Protein AF-A0A8J6H5N5-F1 (afdb_monomer)

Structure (mmCIF, N/CA/C/O backbone):
data_AF-A0A8J6H5N5-F1
#
_entry.id   AF-A0A8J6H5N5-F1
#
loop_
_atom_site.group_PDB
_atom_site.id
_atom_site.type_symbol
_atom_site.label_atom_id
_atom_site.label_alt_id
_atom_site.label_comp_id
_atom_site.label_asym_id
_atom_site.label_entity_id
_atom_site.label_seq_id
_atom_site.pdbx_PDB_ins_code
_atom_site.Cartn_x
_atom_site.Cartn_y
_atom_site.Cartn_z
_atom_site.occupancy
_atom_site.B_iso_or_equiv
_atom_site.auth_seq_id
_atom_site.auth_comp_id
_atom_site.auth_asym_id
_atom_site.auth_atom_id
_atom_site.pdbx_PDB_model_num
ATOM 1 N N . MET A 1 1 ? 81.639 -10.091 -6.343 1.00 41.12 1 MET A N 1
ATOM 2 C CA . MET A 1 1 ? 80.458 -9.855 -7.199 1.00 41.12 1 MET A CA 1
ATOM 3 C C . MET A 1 1 ? 79.488 -11.014 -7.011 1.00 41.12 1 MET A C 1
ATOM 5 O O . MET A 1 1 ? 79.701 -12.067 -7.592 1.00 41.12 1 MET A O 1
ATOM 9 N N . LYS A 1 2 ? 78.488 -10.875 -6.136 1.00 36.84 2 LYS A N 1
ATOM 10 C CA . LYS A 1 2 ? 77.356 -11.810 -6.056 1.00 36.84 2 LYS A CA 1
ATOM 11 C C . LYS A 1 2 ? 76.114 -10.991 -6.380 1.00 36.84 2 LYS A C 1
ATOM 13 O O . LYS A 1 2 ? 75.817 -10.036 -5.673 1.00 36.84 2 LYS A O 1
ATOM 18 N N . SER A 1 3 ? 75.530 -11.294 -7.534 1.00 38.19 3 SER A N 1
ATOM 19 C CA . SER A 1 3 ? 74.413 -10.575 -8.136 1.00 38.19 3 SER A CA 1
ATOM 20 C C . SER A 1 3 ? 73.117 -10.978 -7.437 1.00 38.19 3 SER A C 1
ATOM 22 O O . SER A 1 3 ? 72.815 -12.168 -7.356 1.00 38.19 3 SER A O 1
ATOM 24 N N . SER A 1 4 ? 72.384 -10.000 -6.912 1.00 38.66 4 SER A N 1
ATOM 25 C CA . SER A 1 4 ? 71.044 -10.190 -6.359 1.00 38.66 4 SER A CA 1
ATOM 26 C C . SER A 1 4 ? 70.054 -10.398 -7.504 1.00 38.66 4 SER A C 1
ATOM 28 O O . SER A 1 4 ? 69.876 -9.518 -8.344 1.00 38.66 4 SER A O 1
ATOM 30 N N . LEU A 1 5 ? 69.419 -11.567 -7.541 1.00 38.72 5 LEU A N 1
ATOM 31 C CA . LEU A 1 5 ? 68.352 -11.889 -8.481 1.00 38.72 5 LEU A CA 1
ATOM 32 C C . LEU A 1 5 ? 67.051 -11.246 -7.969 1.00 38.72 5 LEU A C 1
ATOM 34 O O . LEU A 1 5 ? 66.475 -11.704 -6.985 1.00 38.72 5 LEU A O 1
ATOM 38 N N . ILE A 1 6 ? 66.624 -10.149 -8.596 1.00 42.31 6 ILE A N 1
ATOM 39 C CA . ILE A 1 6 ? 65.331 -9.508 -8.329 1.00 42.31 6 ILE A CA 1
ATOM 40 C C . ILE A 1 6 ? 64.252 -10.334 -9.037 1.00 42.31 6 ILE A C 1
ATOM 42 O O . ILE A 1 6 ? 64.211 -10.393 -10.264 1.00 42.31 6 ILE A O 1
ATOM 46 N N . LEU A 1 7 ? 63.397 -10.991 -8.255 1.00 36.75 7 LEU A N 1
ATOM 47 C CA . LEU A 1 7 ? 62.214 -11.697 -8.737 1.00 36.75 7 LEU A CA 1
ATOM 48 C C . LEU A 1 7 ? 61.110 -10.659 -9.004 1.00 36.75 7 LEU A C 1
ATOM 50 O O . LEU A 1 7 ? 60.502 -10.139 -8.071 1.00 36.75 7 LEU A O 1
ATOM 54 N N . VAL A 1 8 ? 60.876 -10.317 -10.272 1.00 40.34 8 VAL A N 1
ATOM 55 C CA . VAL A 1 8 ? 59.750 -9.466 -10.685 1.00 40.34 8 VAL A CA 1
ATOM 56 C C . VAL A 1 8 ? 58.507 -10.347 -10.785 1.00 40.34 8 VAL A C 1
ATOM 58 O O . VAL A 1 8 ? 58.380 -11.151 -11.705 1.00 40.34 8 VAL A O 1
ATOM 61 N N . VAL A 1 9 ? 57.598 -10.216 -9.819 1.00 38.75 9 VAL A N 1
ATOM 62 C CA . VAL A 1 9 ? 56.266 -10.828 -9.870 1.00 38.75 9 VAL A CA 1
ATOM 63 C C . VAL A 1 9 ? 55.410 -9.997 -10.826 1.00 38.75 9 VAL A C 1
ATOM 65 O O . VAL A 1 9 ? 55.016 -8.879 -10.502 1.00 38.75 9 VAL A O 1
ATOM 68 N N . PHE A 1 10 ? 55.141 -10.527 -12.020 1.00 37.19 10 PHE A N 1
ATOM 69 C CA . PHE A 1 10 ? 54.096 -10.006 -12.899 1.00 37.19 10 PHE A CA 1
ATOM 70 C C . PHE A 1 10 ? 52.742 -10.340 -12.267 1.00 37.19 10 PHE A C 1
ATOM 72 O O . PHE A 1 10 ? 52.272 -11.473 -12.348 1.00 37.19 10 PHE A O 1
ATOM 79 N N . ALA A 1 11 ? 52.127 -9.361 -11.605 1.00 39.31 11 ALA A N 1
ATOM 80 C CA . ALA A 1 11 ? 50.720 -9.433 -11.250 1.00 39.31 11 ALA A CA 1
ATOM 81 C C . ALA A 1 11 ? 49.909 -9.356 -12.549 1.00 39.31 11 ALA A C 1
ATOM 83 O O . ALA A 1 11 ? 49.771 -8.291 -13.151 1.00 39.31 11 ALA A O 1
ATOM 84 N N . THR A 1 12 ? 49.403 -10.496 -13.014 1.00 39.78 12 THR A N 1
ATOM 85 C CA . THR A 1 12 ? 48.308 -10.527 -13.980 1.00 39.78 12 THR A CA 1
ATOM 86 C C . THR A 1 12 ? 47.109 -9.857 -13.322 1.00 39.78 12 THR A C 1
ATOM 88 O O . THR A 1 12 ? 46.460 -10.450 -12.460 1.00 39.78 12 THR A O 1
ATOM 91 N N . LEU A 1 13 ? 46.841 -8.607 -13.702 1.00 41.09 13 LEU A N 1
ATOM 92 C CA . LEU A 1 13 ? 45.535 -7.980 -13.538 1.00 41.09 13 LEU A CA 1
ATOM 93 C C . LEU A 1 13 ? 44.541 -8.841 -14.321 1.00 41.09 13 LEU A C 1
ATOM 95 O O . LEU A 1 13 ? 44.364 -8.670 -15.525 1.00 41.09 13 LEU A O 1
ATOM 99 N N . CYS A 1 14 ? 43.952 -9.823 -13.642 1.00 36.00 14 CYS A N 1
ATOM 100 C CA . CYS A 1 14 ? 42.724 -10.446 -14.092 1.00 36.00 14 CYS A CA 1
ATOM 101 C C . CYS A 1 14 ? 41.685 -9.325 -14.043 1.00 36.00 14 CYS A C 1
ATOM 103 O O . CYS A 1 14 ? 41.261 -8.919 -12.960 1.00 36.00 14 CYS A O 1
ATOM 105 N N . GLY A 1 15 ? 41.393 -8.722 -15.196 1.00 37.19 15 GLY A N 1
ATOM 106 C CA . GLY A 1 15 ? 40.270 -7.809 -15.314 1.00 37.19 15 GLY A CA 1
ATOM 107 C C . GLY A 1 15 ? 39.032 -8.593 -14.918 1.00 37.19 15 GLY A C 1
ATOM 108 O O . GLY A 1 15 ? 38.668 -9.542 -15.606 1.00 37.19 15 GLY A O 1
ATOM 109 N N . ILE A 1 16 ? 38.439 -8.241 -13.781 1.00 44.31 16 ILE A N 1
ATOM 110 C CA . ILE A 1 16 ? 37.107 -8.701 -13.415 1.00 44.31 16 ILE A CA 1
ATOM 111 C C . ILE A 1 16 ? 36.198 -8.066 -14.468 1.00 44.31 16 ILE A C 1
ATOM 113 O O . ILE A 1 16 ? 35.897 -6.875 -14.401 1.00 44.31 16 ILE A O 1
ATOM 117 N N . GLY A 1 17 ? 35.887 -8.814 -15.526 1.00 45.03 17 GLY A N 1
ATOM 118 C CA . GLY A 1 17 ? 34.806 -8.445 -16.422 1.00 45.03 17 GLY A CA 1
ATOM 119 C C . GLY A 1 17 ? 33.541 -8.502 -15.585 1.00 45.03 17 GLY A C 1
ATOM 120 O O . GLY A 1 17 ? 33.160 -9.581 -15.150 1.00 45.03 17 GLY A O 1
ATOM 121 N N . PHE A 1 18 ? 32.957 -7.346 -15.280 1.00 51.38 18 PHE A N 1
ATOM 122 C CA . PHE A 1 18 ? 31.612 -7.288 -14.727 1.00 51.38 18 PHE A CA 1
ATOM 123 C C . PHE A 1 18 ? 30.675 -7.723 -15.847 1.00 51.38 18 PHE A C 1
ATOM 125 O O . PHE A 1 18 ? 30.366 -6.930 -16.736 1.00 51.38 18 PHE A O 1
ATOM 132 N N . SER A 1 19 ? 30.325 -9.001 -15.869 1.00 65.00 19 SER A N 1
ATOM 133 C CA . SER A 1 19 ? 29.293 -9.511 -16.749 1.00 65.00 19 SER A CA 1
ATOM 134 C C . SER A 1 19 ? 27.947 -9.367 -16.032 1.00 65.00 19 SER A C 1
ATOM 136 O O . SER A 1 19 ? 27.828 -9.552 -14.819 1.00 65.00 19 SER A O 1
ATOM 138 N N . LEU A 1 20 ? 26.967 -8.858 -16.765 1.00 81.25 20 LEU A N 1
ATOM 139 C CA . LEU A 1 20 ? 25.641 -8.528 -16.274 1.00 81.25 20 LEU A CA 1
ATOM 140 C C . LEU A 1 20 ? 24.753 -9.758 -16.470 1.00 81.25 20 LEU A C 1
ATOM 142 O O . LEU A 1 20 ? 24.527 -10.159 -17.605 1.00 81.25 20 LEU A O 1
ATOM 146 N N . GLU A 1 21 ? 24.231 -10.368 -15.410 1.00 86.88 21 GLU A N 1
ATOM 147 C CA . GLU A 1 21 ? 23.256 -11.454 -15.578 1.00 86.88 21 GLU A CA 1
ATOM 148 C C . GLU A 1 21 ? 21.896 -10.875 -15.979 1.00 86.88 21 GLU A C 1
ATOM 150 O O . GLU A 1 21 ? 21.409 -9.959 -15.328 1.00 86.88 21 GLU A O 1
ATOM 155 N N . CYS A 1 22 ? 21.261 -11.392 -17.029 1.00 87.12 22 CYS A N 1
ATOM 156 C CA . CYS A 1 22 ? 19.937 -10.950 -17.477 1.00 87.12 22 CYS A CA 1
ATOM 157 C C . CYS A 1 22 ? 19.057 -12.158 -17.814 1.00 87.12 22 CYS A C 1
ATOM 159 O O . CYS A 1 22 ? 19.546 -13.165 -18.329 1.00 87.12 22 CYS A O 1
ATOM 161 N N . TYR A 1 23 ? 17.744 -12.050 -17.611 1.00 88.00 23 TYR A N 1
ATOM 162 C CA . TYR A 1 23 ? 16.802 -13.014 -18.183 1.00 88.00 23 TYR A CA 1
ATOM 163 C C . TYR A 1 23 ? 16.732 -12.813 -19.697 1.00 88.00 23 TYR A C 1
ATOM 165 O O . TYR A 1 23 ? 16.647 -11.677 -20.168 1.00 88.00 23 TYR A O 1
ATOM 173 N N . THR A 1 24 ? 16.776 -13.893 -20.474 1.00 87.56 24 THR A N 1
ATOM 174 C CA . THR A 1 24 ? 16.667 -13.811 -21.935 1.00 87.56 24 THR A CA 1
ATOM 175 C C . THR A 1 24 ? 15.539 -14.701 -22.429 1.00 87.56 24 THR A C 1
ATOM 177 O O . THR A 1 24 ? 15.475 -15.886 -22.112 1.00 87.56 24 THR A O 1
ATOM 180 N N . CYS A 1 25 ? 14.602 -14.114 -23.168 1.00 88.38 25 CYS A N 1
ATOM 181 C CA . CYS A 1 25 ? 13.488 -14.834 -23.771 1.00 88.38 25 CYS A CA 1
ATOM 182 C C . CYS A 1 25 ? 12.810 -13.983 -24.840 1.00 88.38 25 CYS A C 1
ATOM 184 O O . CYS A 1 25 ? 12.924 -12.760 -24.855 1.00 88.38 25 CYS A O 1
ATOM 186 N N . SER A 1 26 ? 12.097 -14.644 -25.741 1.00 88.38 26 SER A N 1
ATOM 187 C CA . SER A 1 26 ? 11.265 -13.999 -26.745 1.00 88.38 26 SER A CA 1
ATOM 188 C C . SER A 1 26 ? 10.003 -14.822 -26.895 1.00 88.38 26 SER A C 1
ATOM 190 O O 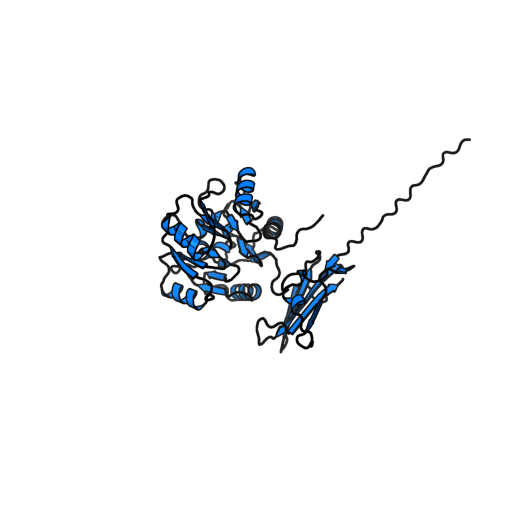. SER A 1 26 ? 10.092 -16.035 -27.058 1.00 88.38 26 SER A O 1
ATOM 192 N N . VAL A 1 27 ? 8.852 -14.166 -26.856 1.00 87.38 27 VAL A N 1
ATOM 193 C CA . VAL A 1 27 ? 7.555 -14.791 -27.099 1.00 87.38 27 VAL A CA 1
ATOM 194 C C . VAL A 1 27 ? 6.697 -13.853 -27.937 1.00 87.38 27 VAL A C 1
ATOM 196 O O . VAL A 1 27 ? 6.692 -12.639 -27.720 1.00 87.38 27 VAL A O 1
ATOM 199 N N . ALA A 1 28 ? 5.981 -14.412 -28.905 1.00 85.50 28 ALA A N 1
ATOM 200 C CA . ALA A 1 28 ? 4.978 -13.710 -29.693 1.00 85.50 28 ALA A CA 1
ATOM 201 C C . ALA A 1 28 ? 3.695 -14.542 -29.727 1.00 85.50 28 ALA A C 1
ATOM 203 O O . ALA A 1 28 ? 3.760 -15.761 -29.811 1.00 85.50 28 ALA A O 1
ATOM 204 N N . GLU A 1 29 ? 2.527 -13.902 -29.690 1.00 77.75 29 GLU A N 1
ATOM 205 C CA . GLU A 1 29 ? 1.220 -14.584 -29.728 1.00 77.75 29 GLU A CA 1
ATOM 206 C C . GLU A 1 29 ? 1.048 -15.493 -30.956 1.00 77.75 29 GLU A C 1
ATOM 208 O O . GLU A 1 29 ? 0.329 -16.489 -30.922 1.00 77.75 29 GLU A O 1
ATOM 213 N N . THR A 1 30 ? 1.744 -15.179 -32.047 1.00 72.06 30 THR A N 1
ATOM 214 C CA . THR A 1 30 ? 1.738 -15.975 -33.274 1.00 72.06 30 THR A CA 1
ATOM 215 C C . THR A 1 30 ? 2.549 -17.271 -33.180 1.00 72.06 30 THR A C 1
ATOM 217 O O . THR A 1 30 ? 2.486 -18.069 -34.121 1.00 72.06 30 THR A O 1
ATOM 220 N N . ASP A 1 31 ? 3.296 -17.502 -32.092 1.00 71.19 31 ASP A N 1
ATOM 221 C CA . ASP A 1 31 ? 4.059 -18.734 -31.907 1.00 71.19 31 ASP A CA 1
ATOM 222 C C . ASP A 1 31 ? 3.150 -19.921 -31.536 1.00 71.19 31 ASP A C 1
ATOM 224 O O . ASP A 1 31 ? 2.313 -19.825 -30.637 1.00 71.19 31 ASP A O 1
ATOM 228 N N . PRO A 1 32 ? 3.327 -21.083 -32.192 1.00 57.66 32 PRO A N 1
ATOM 229 C CA . PRO A 1 32 ? 2.520 -22.278 -31.943 1.00 57.66 32 PRO A CA 1
ATOM 230 C C . PRO A 1 32 ? 2.751 -22.895 -30.551 1.00 57.66 32 PRO A C 1
ATOM 232 O O . PRO A 1 32 ? 1.877 -23.604 -30.058 1.00 57.66 32 PRO A O 1
ATOM 235 N N . ASP A 1 33 ? 3.891 -22.593 -29.921 1.00 61.16 33 ASP A N 1
ATOM 236 C CA . ASP A 1 33 ? 4.272 -22.986 -28.561 1.00 61.16 33 ASP A CA 1
ATOM 237 C C . ASP A 1 33 ? 4.269 -21.746 -27.646 1.00 61.16 33 ASP A C 1
ATOM 239 O O . ASP A 1 33 ? 5.302 -21.348 -27.108 1.00 61.16 33 ASP A O 1
ATOM 243 N N . PHE A 1 34 ? 3.117 -21.077 -27.531 1.00 65.44 34 PHE A N 1
ATOM 244 C CA . PHE A 1 34 ? 2.965 -19.846 -26.748 1.00 65.44 34 PHE A CA 1
ATOM 245 C C . PHE A 1 34 ? 3.166 -20.097 -25.244 1.00 65.44 34 PHE A C 1
ATOM 247 O O . PHE A 1 34 ? 2.219 -20.345 -24.493 1.00 65.44 34 PHE A O 1
ATOM 254 N N . ASP A 1 35 ? 4.421 -20.044 -24.805 1.00 70.06 35 ASP A N 1
ATOM 255 C CA . ASP A 1 35 ? 4.805 -20.174 -23.408 1.00 70.06 35 ASP A CA 1
ATOM 256 C C . ASP A 1 35 ? 4.830 -18.797 -22.727 1.00 70.06 35 ASP A C 1
ATOM 258 O O . ASP A 1 35 ? 5.705 -17.958 -22.964 1.00 70.06 35 ASP A O 1
ATOM 262 N N . LYS A 1 36 ? 3.853 -18.570 -21.844 1.00 74.62 36 LYS A N 1
ATOM 263 C CA . LYS A 1 36 ? 3.730 -17.329 -21.071 1.00 74.62 36 LYS A CA 1
ATOM 264 C C . LYS A 1 36 ? 4.790 -17.173 -19.984 1.00 74.62 36 LYS A C 1
ATOM 266 O O . LYS A 1 36 ? 4.855 -16.102 -19.391 1.00 74.62 36 LYS A O 1
ATOM 271 N N . THR A 1 37 ? 5.651 -18.161 -19.744 1.00 79.69 37 THR A N 1
ATOM 272 C CA . THR A 1 37 ? 6.704 -18.087 -18.716 1.00 79.69 37 THR A CA 1
ATOM 273 C C . THR A 1 37 ? 7.583 -16.839 -18.874 1.00 79.69 37 THR A C 1
ATOM 275 O O . THR A 1 37 ? 7.893 -16.171 -17.894 1.00 79.69 37 THR A O 1
ATOM 278 N N . CYS A 1 38 ? 7.900 -16.426 -20.109 1.00 81.25 38 CYS A N 1
ATOM 279 C CA . CYS A 1 38 ? 8.653 -15.190 -20.382 1.00 81.25 38 CYS A CA 1
ATOM 280 C C . CYS A 1 38 ? 7.945 -13.904 -19.905 1.00 81.25 38 CYS A C 1
ATOM 282 O O . CYS A 1 38 ? 8.599 -12.896 -19.607 1.00 81.25 38 CYS A O 1
ATOM 284 N N . ILE A 1 39 ? 6.615 -13.935 -19.836 1.00 78.00 39 ILE A N 1
ATOM 285 C CA . ILE A 1 39 ? 5.765 -12.825 -19.409 1.00 78.00 39 ILE A CA 1
ATOM 286 C C . ILE A 1 39 ? 5.526 -12.922 -17.904 1.00 78.00 39 ILE A C 1
ATOM 288 O O . ILE A 1 39 ? 5.894 -12.001 -17.183 1.00 78.00 39 ILE A O 1
ATOM 292 N N . ASP A 1 40 ? 4.958 -14.034 -17.439 1.00 73.88 40 ASP A N 1
ATOM 293 C CA . ASP A 1 40 ? 4.384 -14.149 -16.096 1.00 73.88 40 ASP A CA 1
ATOM 294 C C . ASP A 1 40 ? 5.420 -14.554 -15.031 1.00 73.88 40 ASP A C 1
ATOM 296 O O . ASP A 1 40 ? 5.337 -14.093 -13.892 1.00 73.88 40 ASP A O 1
ATOM 300 N N . HIS A 1 41 ? 6.418 -15.370 -15.397 1.00 73.50 41 HIS A N 1
ATOM 301 C CA . HIS A 1 41 ? 7.391 -15.964 -14.468 1.00 73.50 41 HIS A CA 1
ATOM 302 C C . HIS A 1 41 ? 8.816 -16.013 -15.051 1.00 73.50 41 HIS A C 1
ATOM 304 O O . HIS A 1 41 ? 9.416 -17.089 -15.148 1.00 73.50 41 HIS A O 1
ATOM 310 N N . PRO A 1 42 ? 9.408 -14.874 -15.462 1.00 74.19 42 PRO A N 1
ATOM 311 C CA . PRO A 1 42 ? 10.749 -14.878 -16.042 1.00 74.19 42 PRO A CA 1
ATOM 312 C C . PRO A 1 42 ? 11.823 -15.376 -15.065 1.00 74.19 42 PRO A C 1
ATOM 314 O O . PRO A 1 42 ? 12.890 -15.778 -15.512 1.00 74.19 42 PRO A O 1
ATOM 317 N N . GLU A 1 43 ? 11.555 -15.386 -13.756 1.00 75.38 43 GLU A N 1
ATOM 318 C CA . GLU A 1 43 ? 12.456 -15.921 -12.732 1.00 75.38 43 GLU A CA 1
ATOM 319 C C . GLU A 1 43 ? 12.629 -17.447 -12.811 1.00 75.38 43 GLU A C 1
ATOM 321 O O . GLU A 1 43 ? 13.610 -17.981 -12.294 1.00 75.38 43 GLU A O 1
ATOM 326 N N . GLU A 1 44 ? 11.706 -18.155 -13.467 1.00 78.44 44 GLU A N 1
ATOM 327 C CA . GLU A 1 44 ? 11.838 -19.590 -13.747 1.00 78.44 44 GLU A CA 1
ATOM 328 C C . GLU A 1 44 ? 12.755 -19.866 -14.952 1.00 78.44 44 GLU A C 1
ATOM 330 O O . GLU A 1 44 ? 13.175 -21.005 -15.176 1.00 78.44 44 GLU A O 1
ATOM 335 N N . LEU A 1 45 ? 13.103 -18.829 -15.724 1.00 76.94 45 LEU A N 1
ATOM 336 C CA . LEU A 1 45 ? 14.011 -18.934 -16.859 1.00 76.94 45 LEU A CA 1
ATOM 337 C C . LEU A 1 45 ? 15.473 -18.895 -16.410 1.00 76.94 45 LEU A C 1
ATOM 339 O O . LEU A 1 45 ? 15.853 -18.254 -15.431 1.00 76.94 45 LEU A O 1
ATOM 343 N N . LEU A 1 46 ? 16.333 -19.548 -17.191 1.00 75.69 46 LEU A N 1
ATOM 344 C CA . LEU A 1 46 ? 17.772 -19.506 -16.960 1.00 75.69 46 LEU A CA 1
ATOM 345 C C . LEU A 1 46 ? 18.316 -18.096 -17.226 1.00 75.69 46 LEU A C 1
ATOM 347 O O . LEU A 1 46 ? 18.308 -17.608 -18.360 1.00 75.69 46 LEU A O 1
ATOM 351 N N . ALA A 1 47 ? 18.841 -17.470 -16.175 1.00 81.25 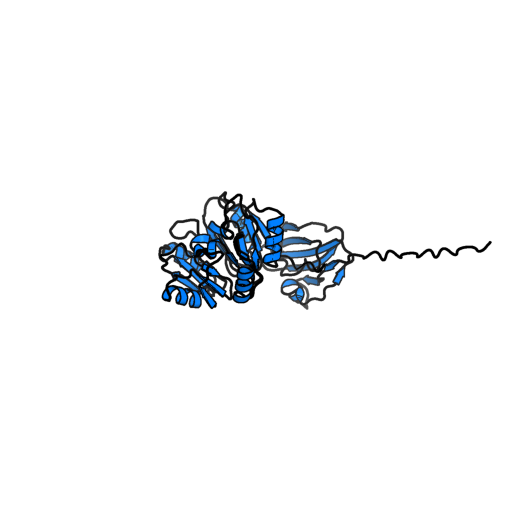47 ALA A N 1
ATOM 352 C CA . ALA A 1 47 ? 19.631 -16.255 -16.285 1.00 81.25 47 ALA A CA 1
ATOM 353 C C . ALA A 1 47 ? 20.838 -16.484 -17.204 1.00 81.25 47 ALA A C 1
ATOM 355 O O . ALA A 1 47 ? 21.547 -17.487 -17.105 1.00 81.25 47 ALA A O 1
ATOM 356 N N . THR A 1 48 ? 21.055 -15.550 -18.125 1.00 84.56 48 THR A N 1
ATOM 357 C CA . THR A 1 48 ? 22.169 -15.583 -19.069 1.00 84.56 48 THR A CA 1
ATOM 358 C C . THR A 1 48 ? 23.214 -14.568 -18.653 1.00 84.56 48 THR A C 1
ATOM 360 O O . THR A 1 48 ? 22.895 -13.410 -18.387 1.00 84.56 48 THR A O 1
ATOM 363 N N . ASP A 1 49 ? 24.469 -14.999 -18.650 1.00 85.12 49 ASP A N 1
ATOM 364 C CA . ASP A 1 49 ? 25.598 -14.122 -18.400 1.00 85.12 49 ASP A CA 1
ATOM 365 C C . ASP A 1 49 ? 25.864 -13.225 -19.625 1.00 85.12 49 ASP A C 1
ATOM 367 O O . ASP A 1 49 ? 26.353 -13.681 -20.665 1.00 85.12 49 ASP A O 1
ATOM 371 N N . CYS A 1 50 ? 25.475 -11.952 -19.541 1.00 80.81 50 CYS A N 1
ATOM 372 C CA . CYS A 1 50 ? 25.592 -10.992 -20.629 1.00 80.81 50 CYS A CA 1
ATOM 373 C C . CYS A 1 50 ? 26.824 -10.096 -20.471 1.00 80.81 50 CYS A C 1
ATOM 375 O O . CYS A 1 50 ? 26.951 -9.308 -19.541 1.00 80.81 50 CYS A O 1
ATOM 377 N N . ASN A 1 51 ? 27.685 -10.073 -21.489 1.00 85.06 51 ASN A N 1
ATOM 378 C CA . ASN A 1 51 ? 28.791 -9.108 -21.599 1.00 85.06 51 ASN A CA 1
ATOM 379 C C . ASN A 1 51 ? 28.323 -7.711 -22.067 1.00 85.06 51 ASN A C 1
ATOM 381 O O . ASN A 1 51 ? 28.990 -7.083 -22.891 1.00 85.06 51 ASN A O 1
ATOM 385 N N . LYS A 1 52 ? 27.142 -7.262 -21.630 1.00 87.44 52 LYS A N 1
ATOM 386 C CA . LYS A 1 52 ? 26.465 -6.041 -22.095 1.00 87.44 52 LYS A CA 1
ATOM 387 C C . LYS A 1 52 ? 26.159 -5.106 -20.931 1.00 87.44 52 LYS A C 1
ATOM 389 O O . LYS A 1 52 ? 26.033 -5.551 -19.797 1.00 87.44 52 LYS A O 1
ATOM 394 N N . ASN A 1 53 ? 26.019 -3.813 -21.221 1.00 83.62 53 ASN A N 1
ATOM 395 C CA . ASN A 1 53 ? 25.829 -2.789 -20.184 1.00 83.62 53 ASN A CA 1
ATOM 396 C C . ASN A 1 53 ? 24.391 -2.656 -19.657 1.00 83.62 53 ASN A C 1
ATOM 398 O O . ASN A 1 53 ? 24.202 -2.019 -18.620 1.00 83.62 53 ASN A O 1
ATOM 402 N N . TYR A 1 54 ? 23.390 -3.179 -20.370 1.00 83.81 54 TYR A N 1
ATOM 403 C CA . TYR A 1 54 ? 21.980 -3.082 -19.992 1.00 83.81 54 TYR A CA 1
ATOM 404 C C . TYR A 1 54 ? 21.273 -4.425 -20.159 1.00 83.81 54 TYR A C 1
ATOM 406 O O . TYR A 1 54 ? 21.443 -5.070 -21.191 1.00 83.81 54 TYR A O 1
ATOM 414 N N . CYS A 1 55 ? 20.414 -4.794 -19.211 1.00 87.31 55 CYS A N 1
ATOM 415 C CA . CYS A 1 55 ? 19.320 -5.724 -19.463 1.00 87.31 55 CYS A CA 1
ATOM 416 C C . CYS A 1 55 ? 18.140 -4.944 -20.052 1.00 87.31 55 CYS A C 1
ATOM 418 O O . CYS A 1 55 ? 17.868 -3.810 -19.643 1.00 87.31 55 CYS A O 1
ATOM 420 N N . THR A 1 56 ? 17.435 -5.538 -21.008 1.00 88.00 56 THR A N 1
ATOM 421 C CA . THR A 1 56 ? 16.347 -4.892 -21.744 1.00 88.00 56 THR A CA 1
ATOM 422 C C . THR A 1 56 ? 15.061 -5.705 -21.671 1.00 88.00 56 THR A C 1
ATOM 424 O O . THR A 1 56 ? 15.087 -6.936 -21.592 1.00 88.00 56 THR A O 1
ATOM 427 N N . ILE A 1 57 ? 13.935 -4.992 -21.693 1.00 87.81 57 ILE A N 1
ATOM 428 C CA . ILE A 1 57 ? 12.603 -5.539 -21.947 1.00 87.81 57 ILE A CA 1
ATOM 429 C C . ILE A 1 57 ? 11.979 -4.712 -23.067 1.00 87.81 57 ILE A C 1
ATOM 431 O O . ILE A 1 57 ? 11.960 -3.482 -22.999 1.00 87.81 57 ILE A O 1
ATOM 435 N N . ILE A 1 58 ? 11.448 -5.389 -24.076 1.00 88.69 58 ILE A N 1
ATOM 436 C CA . ILE A 1 58 ? 10.595 -4.801 -25.101 1.00 88.69 58 ILE A CA 1
ATOM 437 C C . ILE A 1 58 ? 9.268 -5.543 -25.029 1.00 88.69 58 ILE A C 1
ATOM 439 O O . ILE A 1 58 ? 9.209 -6.737 -25.306 1.00 88.69 58 ILE A O 1
ATOM 443 N N . ARG A 1 59 ? 8.214 -4.846 -24.618 1.00 87.19 59 ARG A N 1
ATOM 444 C CA . ARG A 1 59 ? 6.857 -5.394 -24.530 1.00 87.19 59 ARG A CA 1
ATOM 445 C C . ARG A 1 59 ? 5.965 -4.673 -25.526 1.00 87.19 59 ARG A C 1
ATOM 447 O O . ARG A 1 59 ? 5.986 -3.447 -25.595 1.00 87.19 59 ARG A O 1
ATOM 454 N N . GLN A 1 60 ? 5.181 -5.433 -26.271 1.00 88.38 60 GLN A N 1
ATOM 455 C CA . GLN A 1 60 ? 4.204 -4.936 -27.227 1.00 88.38 60 GLN A CA 1
ATOM 456 C C . GLN A 1 60 ? 2.815 -5.401 -26.802 1.00 88.38 60 GLN A C 1
ATOM 458 O O . GLN A 1 60 ? 2.596 -6.594 -26.605 1.00 88.38 60 GLN A O 1
ATOM 463 N N . GLU A 1 61 ? 1.879 -4.468 -26.687 1.00 85.88 61 GLU A N 1
ATOM 464 C CA . GLU A 1 61 ? 0.490 -4.729 -26.299 1.00 85.88 61 GLU A CA 1
ATOM 465 C C . GLU A 1 61 ? -0.470 -4.205 -27.361 1.00 85.88 61 GLU A C 1
ATOM 467 O O . GLU A 1 61 ? -0.154 -3.223 -28.040 1.00 85.88 61 GLU A O 1
ATOM 472 N N . TYR A 1 62 ? -1.631 -4.843 -27.513 1.00 80.38 62 TYR A N 1
ATOM 473 C CA . TYR A 1 62 ? -2.688 -4.311 -28.372 1.00 80.38 62 TYR A CA 1
ATOM 474 C C . TYR A 1 62 ? -3.279 -3.047 -27.757 1.00 80.38 62 TYR A C 1
ATOM 476 O O . TYR A 1 62 ? -3.507 -2.955 -26.554 1.00 80.38 62 TYR A O 1
ATOM 484 N N . LYS A 1 63 ? -3.528 -2.048 -28.599 1.00 75.81 63 LYS A N 1
ATOM 485 C CA . LYS A 1 63 ? -4.064 -0.762 -28.150 1.00 75.81 63 LYS A CA 1
ATOM 486 C C . LYS A 1 63 ? -5.542 -0.837 -27.763 1.00 75.81 63 LYS A C 1
ATOM 488 O O . LYS A 1 63 ? -5.948 -0.157 -26.826 1.00 75.81 63 LYS A O 1
ATOM 493 N N . ASP A 1 64 ? -6.312 -1.645 -28.489 1.00 72.31 64 ASP A N 1
ATOM 494 C CA . ASP A 1 64 ? -7.763 -1.780 -28.309 1.00 72.31 64 ASP A CA 1
ATOM 495 C C . ASP A 1 64 ? -8.140 -2.812 -27.230 1.00 72.31 64 ASP A C 1
ATOM 497 O O . ASP A 1 64 ? -9.264 -2.800 -26.729 1.00 72.31 64 ASP A O 1
ATOM 501 N N . GLU A 1 65 ? -7.200 -3.680 -26.845 1.00 65.56 65 GLU A N 1
ATOM 502 C CA . GLU A 1 65 ? -7.384 -4.714 -25.825 1.00 65.56 65 GLU A CA 1
ATOM 503 C C . GLU A 1 65 ? -6.343 -4.522 -24.716 1.00 65.56 65 GLU A C 1
ATOM 505 O O . GLU A 1 65 ? -5.217 -5.022 -24.785 1.00 65.56 65 GLU A O 1
ATOM 510 N N . GLU A 1 66 ? -6.715 -3.748 -23.692 1.00 54.41 66 GLU A N 1
ATOM 511 C CA . GLU A 1 66 ? -5.831 -3.458 -22.561 1.00 54.41 66 GLU A CA 1
ATOM 512 C C . GLU A 1 66 ? -5.339 -4.752 -21.890 1.00 54.41 66 GLU A C 1
ATOM 514 O O . GLU A 1 66 ? -6.096 -5.700 -21.679 1.00 54.41 66 GLU A O 1
ATOM 519 N N . ASN A 1 67 ? -4.050 -4.772 -21.533 1.00 54.38 67 ASN A N 1
ATOM 520 C CA . ASN A 1 67 ? -3.351 -5.869 -20.855 1.00 54.38 67 ASN A CA 1
ATOM 521 C C . ASN A 1 67 ? -3.110 -7.153 -21.676 1.00 54.38 67 ASN A C 1
ATOM 523 O O . ASN A 1 67 ? -2.558 -8.117 -21.123 1.00 54.38 67 ASN A O 1
ATOM 527 N N . ILE A 1 68 ? -3.433 -7.171 -22.977 1.00 72.38 68 ILE A N 1
ATOM 528 C CA . ILE A 1 68 ? -3.077 -8.277 -23.877 1.00 72.38 68 ILE A CA 1
ATOM 529 C C . ILE A 1 68 ? -1.717 -8.012 -24.529 1.00 72.38 68 ILE A C 1
ATOM 531 O O . ILE A 1 68 ? -1.548 -7.123 -25.366 1.00 72.38 68 ILE A O 1
ATOM 535 N N . VAL A 1 69 ? -0.730 -8.817 -24.127 1.00 77.06 69 VAL A N 1
ATOM 536 C CA . VAL A 1 69 ? 0.646 -8.767 -24.635 1.00 77.06 69 VAL A CA 1
ATOM 537 C C . VAL A 1 69 ? 0.725 -9.536 -25.953 1.00 77.06 69 VAL A C 1
ATOM 539 O O . VAL A 1 69 ? 0.624 -10.760 -25.964 1.00 77.06 69 VAL A O 1
ATOM 542 N N . ALA A 1 70 ? 0.940 -8.813 -27.051 1.00 85.25 70 ALA A N 1
ATOM 543 C CA . ALA A 1 70 ? 1.132 -9.376 -28.385 1.00 85.25 70 ALA A CA 1
ATOM 544 C C . ALA A 1 70 ? 2.525 -10.006 -28.538 1.00 85.25 70 ALA A C 1
ATOM 546 O O . ALA A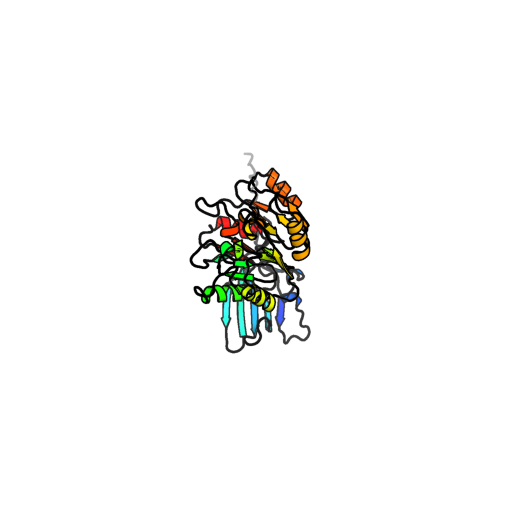 1 70 ? 2.689 -11.055 -29.162 1.00 85.25 70 ALA A O 1
ATOM 547 N N . SER A 1 71 ? 3.548 -9.363 -27.968 1.00 88.19 71 SER A N 1
ATOM 548 C CA . SER A 1 71 ? 4.903 -9.911 -27.923 1.00 88.19 71 SER A CA 1
ATOM 549 C C . SER A 1 71 ? 5.701 -9.376 -26.738 1.00 88.19 71 SER A C 1
ATOM 551 O O . SER A 1 71 ? 5.470 -8.267 -26.246 1.00 88.19 71 SER A O 1
ATOM 553 N N . MET A 1 72 ? 6.656 -10.174 -26.270 1.00 88.06 72 MET A N 1
ATOM 554 C CA . MET A 1 72 ? 7.601 -9.777 -25.239 1.00 88.06 72 MET A CA 1
ATOM 555 C C . MET A 1 72 ? 8.992 -10.309 -25.551 1.00 88.06 72 MET A C 1
ATOM 557 O O . MET A 1 72 ? 9.173 -11.484 -25.860 1.00 88.06 72 MET A O 1
ATOM 561 N N . TYR A 1 73 ? 9.981 -9.432 -25.433 1.00 89.81 73 TYR A N 1
ATOM 562 C CA . TYR A 1 73 ? 11.389 -9.739 -25.608 1.00 89.81 73 TYR A C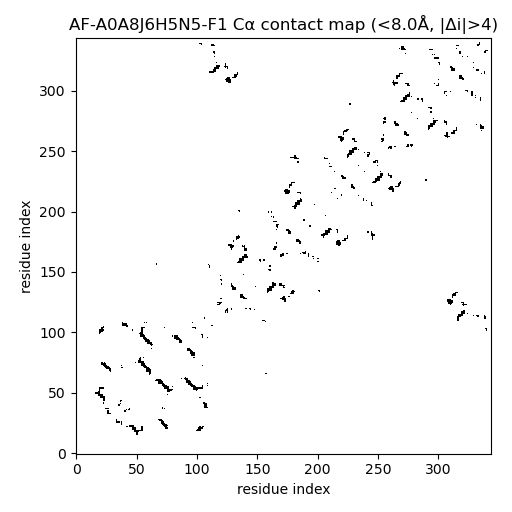A 1
ATOM 563 C C . TYR A 1 73 ? 12.171 -9.274 -24.383 1.00 89.81 73 TYR A C 1
ATOM 565 O O . TYR A 1 73 ? 12.063 -8.119 -23.970 1.00 89.81 73 TYR A O 1
ATOM 573 N N . ARG A 1 74 ? 12.985 -10.165 -23.822 1.00 89.44 74 ARG A N 1
ATOM 574 C CA . ARG A 1 74 ? 13.959 -9.873 -22.771 1.00 89.44 74 ARG A CA 1
ATOM 575 C C . ARG A 1 74 ? 15.345 -10.199 -23.285 1.00 89.44 74 ARG A C 1
ATOM 577 O O . ARG A 1 74 ? 15.578 -11.282 -23.821 1.00 89.44 74 ARG A O 1
ATOM 584 N N . GLY A 1 75 ? 16.268 -9.269 -23.106 1.00 89.88 75 GLY A N 1
ATOM 585 C CA . GLY A 1 75 ? 17.621 -9.419 -23.611 1.00 89.88 75 GLY A CA 1
ATOM 586 C C . GLY A 1 75 ? 18.614 -8.546 -22.872 1.00 89.88 75 GLY A C 1
ATOM 587 O O . GLY A 1 75 ? 18.374 -8.095 -21.751 1.00 89.88 75 GLY A O 1
ATOM 588 N N . CYS A 1 76 ? 19.748 -8.316 -23.522 1.00 91.06 76 CYS A N 1
ATOM 589 C CA . CYS A 1 76 ? 20.797 -7.455 -23.015 1.00 91.06 76 CYS A CA 1
ATOM 590 C C . CYS A 1 76 ? 21.502 -6.719 -24.161 1.00 91.06 76 CYS A C 1
ATOM 592 O O . CYS A 1 76 ? 21.803 -7.299 -25.206 1.00 91.06 76 CYS A O 1
ATOM 594 N N . GLU A 1 77 ? 21.752 -5.423 -23.984 1.00 89.12 77 GLU A N 1
ATOM 595 C CA . GLU A 1 77 ? 22.247 -4.518 -25.025 1.00 89.12 77 GLU A CA 1
ATOM 596 C C . GLU A 1 77 ? 23.285 -3.538 -24.461 1.00 89.12 77 GLU A C 1
ATOM 598 O O . GLU A 1 77 ? 23.250 -3.173 -23.290 1.00 89.12 77 GLU A O 1
ATOM 603 N N . ASP A 1 78 ? 24.240 -3.098 -25.287 1.00 85.75 78 ASP A N 1
ATOM 604 C CA . ASP A 1 78 ? 25.217 -2.072 -24.875 1.00 85.75 78 ASP A CA 1
ATOM 605 C C . ASP A 1 78 ? 24.641 -0.657 -24.963 1.00 85.75 78 ASP A C 1
ATOM 607 O O . ASP A 1 78 ? 24.992 0.213 -24.167 1.00 85.75 78 ASP A O 1
ATOM 611 N N . TYR A 1 79 ? 23.773 -0.441 -25.954 1.00 84.56 79 TYR A N 1
ATOM 612 C CA . TYR A 1 79 ? 23.198 0.849 -26.312 1.00 84.56 79 TYR A CA 1
ATOM 613 C C . TYR A 1 79 ? 21.735 0.639 -26.722 1.00 84.56 79 TYR A C 1
ATOM 615 O O . TYR A 1 79 ? 21.454 0.562 -27.921 1.00 84.56 79 TYR A O 1
ATOM 623 N N . PRO A 1 80 ? 20.813 0.498 -25.753 1.00 83.62 80 PRO A N 1
ATOM 624 C CA . PRO A 1 80 ? 19.402 0.326 -26.061 1.00 83.62 80 PRO A CA 1
ATOM 625 C C . PRO A 1 80 ? 18.881 1.484 -26.909 1.00 83.62 80 PRO A C 1
ATOM 627 O O . PRO A 1 80 ? 19.179 2.652 -26.644 1.00 83.62 80 PRO A O 1
ATOM 630 N N . MET A 1 81 ? 18.094 1.154 -27.938 1.00 76.19 81 MET A N 1
ATOM 631 C CA . MET A 1 81 ? 17.541 2.142 -28.875 1.00 76.19 81 MET A CA 1
ATOM 632 C C . MET A 1 81 ? 16.714 3.212 -28.145 1.00 76.19 81 MET A C 1
ATOM 634 O O . MET A 1 81 ? 16.768 4.395 -28.491 1.00 76.19 81 MET A O 1
ATOM 638 N N . TYR A 1 82 ? 15.989 2.797 -27.102 1.00 74.56 82 TYR A N 1
ATOM 639 C CA . TYR A 1 82 ? 15.201 3.656 -26.230 1.00 74.56 82 TYR A CA 1
ATOM 640 C C . TYR A 1 82 ? 15.349 3.206 -24.774 1.00 74.56 82 TYR A C 1
ATOM 642 O O . TYR A 1 82 ? 15.285 2.016 -24.487 1.00 74.56 82 TYR A O 1
ATOM 650 N N . ILE A 1 83 ? 15.517 4.161 -23.856 1.00 71.06 83 ILE A N 1
ATOM 651 C CA . ILE A 1 83 ? 15.639 3.902 -22.414 1.00 71.06 83 ILE A CA 1
ATOM 652 C C . ILE A 1 83 ? 14.343 4.335 -21.734 1.00 71.06 83 ILE A C 1
ATOM 654 O O . ILE A 1 83 ? 14.039 5.528 -21.739 1.00 71.06 83 ILE A O 1
ATOM 658 N N . ASN A 1 84 ? 13.621 3.381 -21.140 1.00 68.19 84 ASN A N 1
ATOM 659 C CA . ASN A 1 84 ? 12.419 3.606 -20.325 1.00 68.19 84 ASN A CA 1
ATOM 660 C C . ASN A 1 84 ? 11.394 4.511 -21.029 1.00 68.19 84 ASN A C 1
ATOM 662 O O . ASN A 1 84 ? 11.008 5.562 -20.517 1.00 68.19 84 ASN A O 1
ATOM 666 N N . LYS A 1 85 ? 11.005 4.123 -22.250 1.00 68.38 85 LYS A N 1
ATOM 667 C CA . LYS A 1 85 ? 10.070 4.871 -23.099 1.00 68.38 85 LYS A CA 1
ATOM 668 C C . LYS A 1 85 ? 8.904 4.015 -23.554 1.00 68.38 85 LYS A C 1
ATOM 670 O O . LYS A 1 85 ? 9.072 2.838 -23.859 1.00 68.38 85 LYS A O 1
ATOM 675 N N . THR A 1 86 ? 7.768 4.678 -23.721 1.00 74.06 86 THR A N 1
ATOM 676 C CA . THR A 1 86 ? 6.569 4.104 -24.324 1.00 74.06 86 THR A CA 1
ATOM 677 C C . THR A 1 86 ? 6.288 4.788 -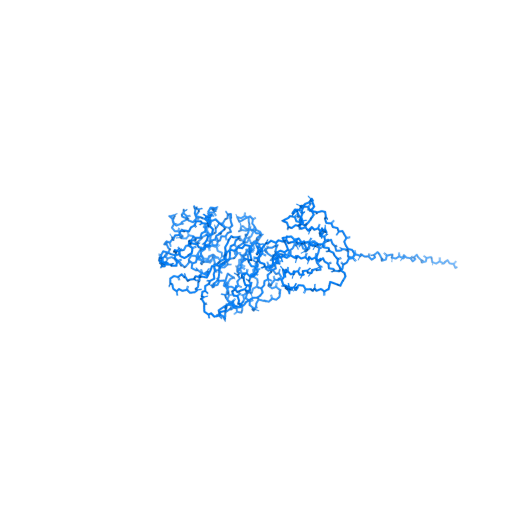25.657 1.00 74.06 86 THR A C 1
ATOM 679 O O . THR A 1 86 ? 6.410 6.010 -25.768 1.00 74.06 86 THR A O 1
ATOM 682 N N . PHE A 1 87 ? 5.921 4.001 -26.661 1.00 76.81 87 PHE A N 1
ATOM 683 C CA . PHE A 1 87 ? 5.473 4.471 -27.968 1.00 76.81 87 PHE A CA 1
ATOM 684 C C . PHE A 1 87 ? 4.122 3.855 -28.293 1.00 76.81 87 PHE A C 1
ATOM 686 O O . PHE A 1 87 ? 3.796 2.773 -27.818 1.00 76.81 87 PHE A O 1
ATOM 693 N N . GLU A 1 88 ? 3.347 4.533 -29.124 1.00 83.31 88 GLU A N 1
ATOM 694 C CA . GLU A 1 88 ? 2.058 4.044 -29.596 1.00 83.31 88 GLU A CA 1
ATOM 695 C C . GLU A 1 88 ? 1.983 4.230 -31.105 1.00 83.31 88 GLU A C 1
ATOM 697 O O . GLU A 1 88 ? 2.399 5.272 -31.623 1.00 83.31 88 GLU A O 1
ATOM 702 N N . ASP A 1 89 ? 1.439 3.235 -31.796 1.00 84.56 89 ASP A N 1
ATOM 703 C CA . ASP A 1 89 ? 1.026 3.350 -33.189 1.00 84.56 89 ASP A CA 1
ATOM 704 C C . ASP A 1 89 ? -0.502 3.164 -33.323 1.00 84.56 89 ASP A C 1
ATOM 706 O O . ASP A 1 89 ? -1.268 3.391 -32.373 1.00 84.56 89 ASP A O 1
ATOM 710 N N . GLU A 1 90 ? -0.976 2.869 -34.535 1.00 84.62 90 GLU A N 1
ATOM 711 C CA . GLU A 1 90 ? -2.402 2.670 -34.808 1.00 84.62 90 GLU A CA 1
ATOM 712 C C . GLU A 1 90 ? -2.960 1.385 -34.179 1.00 84.62 90 GLU A C 1
ATOM 714 O O . GLU A 1 90 ? -4.162 1.312 -33.954 1.00 84.62 90 GLU A O 1
ATOM 719 N N . THR A 1 91 ? -2.123 0.391 -33.875 1.00 83.88 91 THR A N 1
ATOM 720 C CA . THR A 1 91 ? -2.547 -0.960 -33.466 1.00 83.88 91 THR A CA 1
ATOM 721 C C . THR A 1 91 ? -1.957 -1.388 -32.120 1.00 83.88 91 THR A C 1
ATOM 723 O O . THR A 1 91 ? -2.588 -2.138 -31.376 1.00 83.88 91 THR A O 1
ATOM 726 N N . TYR A 1 92 ? -0.772 -0.895 -31.773 1.00 86.12 92 TYR A N 1
ATOM 727 C CA . TYR A 1 92 ? 0.034 -1.367 -30.661 1.00 86.12 92 TYR A CA 1
ATOM 728 C C . TYR A 1 92 ? 0.562 -0.241 -29.781 1.00 86.12 92 TYR A C 1
ATOM 730 O O . TYR A 1 92 ? 0.784 0.898 -30.205 1.00 86.12 92 TYR A O 1
ATOM 738 N N . ARG A 1 93 ? 0.855 -0.620 -28.541 1.00 82.75 93 ARG A N 1
ATOM 739 C CA . ARG A 1 93 ? 1.654 0.142 -27.591 1.00 82.75 93 ARG A CA 1
ATOM 740 C C . ARG A 1 93 ? 2.939 -0.624 -27.290 1.00 82.75 93 ARG A C 1
ATOM 742 O O . ARG A 1 93 ? 2.904 -1.793 -26.921 1.00 82.75 93 ARG A O 1
ATOM 749 N N . PHE A 1 94 ? 4.075 0.043 -27.445 1.00 83.75 94 PHE A N 1
ATOM 750 C CA . PHE A 1 94 ? 5.404 -0.503 -27.198 1.00 83.75 94 PHE A CA 1
ATOM 751 C C . PHE A 1 94 ? 5.984 0.080 -25.921 1.00 83.75 94 PHE A C 1
ATOM 753 O O . PHE A 1 94 ? 6.026 1.297 -25.759 1.00 83.75 94 PHE A O 1
ATOM 760 N N . TYR A 1 95 ? 6.515 -0.778 -25.064 1.00 80.81 95 TYR A N 1
ATOM 761 C CA . TYR A 1 95 ? 7.202 -0.421 -23.835 1.00 80.81 95 TYR A CA 1
ATOM 762 C C . TYR A 1 95 ? 8.650 -0.888 -23.922 1.00 80.81 95 TYR A C 1
ATOM 764 O O . TYR A 1 95 ? 8.919 -2.083 -24.030 1.00 80.81 95 TYR A O 1
ATOM 772 N N . TYR A 1 96 ? 9.577 0.061 -23.854 1.00 80.50 96 TYR A N 1
ATOM 773 C CA . TYR A 1 96 ? 11.010 -0.188 -23.797 1.00 80.50 96 TYR A CA 1
ATOM 774 C C . TYR A 1 96 ? 11.491 0.087 -22.385 1.00 80.50 96 TYR A C 1
ATOM 776 O O . TYR A 1 96 ? 11.441 1.230 -21.935 1.00 80.50 96 TYR A O 1
ATOM 784 N N . PHE A 1 97 ? 11.995 -0.936 -21.709 1.00 82.81 97 PHE A N 1
ATOM 785 C CA . PHE A 1 97 ? 12.635 -0.816 -20.407 1.00 82.81 97 PHE A CA 1
ATOM 786 C C . PHE A 1 97 ? 14.098 -1.241 -20.511 1.00 82.81 97 PHE A C 1
ATOM 788 O O . PHE A 1 97 ? 14.450 -2.173 -21.238 1.00 82.81 97 PHE A O 1
ATOM 795 N N . SER A 1 98 ? 14.978 -0.520 -19.827 1.00 81.75 98 SER A N 1
ATOM 796 C CA . SER A 1 98 ? 16.408 -0.816 -19.804 1.00 81.75 98 SER A CA 1
ATOM 797 C C . SER A 1 98 ? 17.003 -0.460 -18.453 1.00 81.75 98 SER A C 1
ATOM 799 O O . SER A 1 98 ? 16.765 0.626 -17.922 1.00 81.75 98 SER A O 1
ATOM 801 N N . CYS A 1 99 ? 17.815 -1.359 -17.916 1.00 76.81 99 CYS A N 1
ATOM 802 C CA . CYS A 1 99 ? 18.397 -1.244 -16.583 1.00 76.81 99 CYS A CA 1
ATOM 803 C C . CYS A 1 99 ? 19.807 -1.847 -16.569 1.00 76.81 99 CYS A C 1
ATOM 805 O O . CYS A 1 99 ? 20.140 -2.660 -17.422 1.00 76.81 99 CYS A O 1
ATOM 807 N N . GLN A 1 100 ? 20.660 -1.410 -15.642 1.00 80.56 100 GLN A N 1
ATOM 808 C CA . GLN A 1 100 ? 22.093 -1.758 -15.605 1.00 80.56 100 GLN A CA 1
ATOM 809 C C . GLN A 1 100 ? 22.451 -2.651 -14.411 1.00 80.56 100 GLN A C 1
ATOM 811 O O . GLN A 1 100 ? 23.582 -2.628 -13.932 1.00 80.56 100 GLN A O 1
ATOM 816 N N . GLU A 1 101 ? 21.472 -3.386 -13.886 1.00 72.38 101 GLU A N 1
ATOM 817 C CA . GLU A 1 101 ? 21.628 -4.216 -12.691 1.00 72.38 101 GLU A CA 1
ATOM 818 C C . GLU A 1 101 ? 21.376 -5.696 -13.026 1.00 72.38 101 GLU A C 1
ATOM 820 O O . GLU A 1 101 ? 20.607 -5.990 -13.939 1.00 72.38 101 GLU A O 1
ATOM 825 N N . PRO A 1 102 ? 22.025 -6.655 -12.346 1.00 76.94 102 PRO A N 1
ATOM 826 C CA . PRO A 1 102 ? 21.789 -8.069 -12.616 1.00 76.94 102 PRO A CA 1
ATOM 827 C C . PRO A 1 102 ? 20.318 -8.438 -12.393 1.00 76.94 102 PRO A C 1
ATOM 829 O O . PRO A 1 102 ? 19.709 -8.015 -11.411 1.00 76.94 102 PRO A O 1
ATOM 832 N N . LEU A 1 103 ? 19.747 -9.222 -13.307 1.00 78.31 103 LEU A N 1
ATOM 833 C CA . LEU A 1 103 ? 18.382 -9.756 -13.284 1.00 78.31 103 LEU A CA 1
ATOM 834 C C . LEU A 1 103 ? 17.288 -8.679 -13.187 1.00 78.31 103 LEU A C 1
ATOM 836 O O . LEU A 1 103 ? 16.130 -8.977 -12.892 1.00 78.31 103 LEU A O 1
ATOM 840 N N . CYS A 1 104 ? 17.629 -7.420 -13.475 1.00 73.50 104 CYS A N 1
ATOM 841 C CA . CYS A 1 104 ? 16.716 -6.282 -13.362 1.00 73.50 104 CYS A CA 1
ATOM 842 C C . CYS A 1 104 ? 15.606 -6.294 -14.416 1.00 73.50 104 CYS A C 1
ATOM 844 O O . CYS A 1 104 ? 14.621 -5.572 -14.290 1.00 73.50 104 CYS A O 1
ATOM 846 N N . ASN A 1 105 ? 15.743 -7.128 -15.448 1.00 79.31 105 ASN A N 1
ATOM 847 C CA . ASN A 1 105 ? 14.700 -7.390 -16.423 1.00 79.31 105 ASN A CA 1
ATOM 848 C C . ASN A 1 105 ? 13.805 -8.581 -16.026 1.00 79.31 105 ASN A C 1
ATOM 850 O O . ASN A 1 105 ? 13.360 -9.309 -16.908 1.00 79.31 105 ASN A O 1
ATOM 854 N N . GLY A 1 106 ? 13.565 -8.803 -14.728 1.00 71.38 106 GLY A N 1
ATOM 855 C CA . GLY A 1 106 ? 12.590 -9.767 -14.187 1.00 71.38 106 GLY A CA 1
ATOM 856 C C . GLY A 1 106 ? 11.168 -9.195 -14.053 1.00 71.38 106 GLY A C 1
ATOM 857 O O . GLY A 1 106 ? 10.873 -8.128 -14.599 1.00 71.38 106 GLY A O 1
ATOM 858 N N . GLY A 1 107 ? 10.275 -9.896 -13.340 1.00 68.88 107 GLY A N 1
ATOM 859 C CA . GLY A 1 107 ? 8.866 -9.515 -13.148 1.00 68.88 107 GLY A CA 1
ATOM 860 C C . GLY A 1 107 ? 8.052 -9.452 -14.445 1.00 68.88 107 GLY A C 1
ATOM 861 O O . GLY A 1 107 ? 8.578 -9.711 -15.518 1.00 68.88 107 GLY A O 1
ATOM 862 N N . SER A 1 108 ? 6.785 -9.034 -14.405 1.00 62.44 108 SER A N 1
ATOM 863 C CA . SER A 1 108 ? 5.900 -9.061 -15.587 1.00 62.44 108 SER A CA 1
ATOM 864 C C . SER A 1 108 ? 6.321 -8.123 -16.734 1.00 62.44 108 SER A C 1
ATOM 866 O O . SER A 1 108 ? 5.758 -8.163 -17.826 1.00 62.44 108 SER A O 1
ATOM 868 N N . GLY A 1 109 ? 7.297 -7.232 -16.495 1.00 54.03 109 GLY A N 1
ATOM 869 C CA . GLY A 1 109 ? 7.644 -6.124 -17.392 1.00 54.03 109 GLY A CA 1
ATOM 870 C C . GLY A 1 109 ? 6.484 -5.147 -17.616 1.00 54.03 109 GLY A C 1
ATOM 871 O O . GLY A 1 109 ? 6.592 -4.270 -18.479 1.00 54.03 109 GLY A O 1
ATOM 872 N N . LYS A 1 110 ? 5.385 -5.308 -16.856 1.00 54.16 110 LYS A N 1
ATOM 873 C CA . LYS A 1 110 ? 4.176 -4.497 -16.962 1.00 54.16 110 LYS A CA 1
ATOM 874 C C . LYS A 1 110 ? 4.196 -3.255 -16.092 1.00 54.16 110 LYS A C 1
ATOM 876 O O . LYS A 1 110 ? 3.740 -2.204 -16.539 1.00 54.16 110 LYS A O 1
ATOM 881 N N . SER A 1 111 ? 4.838 -3.364 -14.936 1.00 46.44 111 SER A N 1
ATOM 882 C CA . SER A 1 111 ? 5.104 -2.286 -13.995 1.00 46.44 111 SER A CA 1
ATOM 883 C C . SER A 1 111 ? 6.598 -2.288 -13.640 1.00 46.44 111 SER A C 1
ATOM 885 O O . SER A 1 111 ? 7.173 -3.346 -13.361 1.00 46.44 111 SER A O 1
ATOM 887 N N . PRO A 1 112 ? 7.293 -1.139 -13.691 1.00 46.47 112 PRO A N 1
ATOM 888 C CA . PRO A 1 112 ? 8.617 -1.055 -13.097 1.00 46.47 112 PRO A CA 1
ATOM 889 C C . PRO A 1 112 ? 8.475 -1.306 -11.589 1.00 46.47 112 PRO A C 1
ATOM 891 O O . PRO A 1 112 ? 7.761 -0.564 -10.915 1.00 46.47 112 PRO A O 1
ATOM 894 N N . LYS A 1 113 ? 9.159 -2.329 -11.048 1.00 55.12 113 LYS A N 1
ATOM 895 C CA . LYS A 1 113 ? 9.366 -2.448 -9.596 1.00 55.12 113 LYS A CA 1
ATOM 896 C C . LYS A 1 113 ? 10.290 -1.315 -9.172 1.00 55.12 113 LYS A C 1
ATOM 898 O O . LYS A 1 113 ? 11.511 -1.434 -9.177 1.00 55.12 113 LYS A O 1
ATOM 903 N N . THR A 1 114 ? 9.736 -0.133 -8.975 1.00 61.75 114 THR A N 1
ATOM 904 C CA . THR A 1 114 ? 10.533 1.059 -8.701 1.00 61.75 114 THR A CA 1
ATOM 905 C C . THR A 1 114 ? 9.711 1.995 -7.846 1.00 61.75 114 THR A C 1
ATOM 907 O O . THR A 1 114 ? 8.515 2.182 -8.081 1.00 61.75 114 THR A O 1
ATOM 910 N N . ALA A 1 115 ? 10.345 2.608 -6.851 1.00 69.44 115 ALA A N 1
ATOM 911 C CA . ALA A 1 115 ? 9.749 3.772 -6.239 1.00 69.44 115 ALA A CA 1
ATOM 912 C C . ALA A 1 115 ? 9.595 4.890 -7.291 1.00 69.44 115 ALA A C 1
ATOM 914 O O . ALA A 1 115 ? 10.443 5.083 -8.164 1.00 69.44 115 ALA A O 1
ATOM 915 N N . LEU A 1 116 ? 8.519 5.666 -7.210 1.00 78.06 116 LEU A N 1
ATOM 916 C CA . LEU A 1 116 ? 8.271 6.842 -8.036 1.00 78.06 116 LEU A CA 1
ATOM 917 C C . LEU A 1 116 ? 8.076 8.058 -7.140 1.00 78.06 116 LEU A C 1
ATOM 919 O O . LEU A 1 116 ? 7.400 8.009 -6.112 1.00 78.06 116 LEU A O 1
ATOM 923 N N . ARG A 1 117 ? 8.670 9.185 -7.538 1.00 78.56 117 ARG A N 1
ATOM 924 C CA . ARG A 1 117 ? 8.419 10.463 -6.871 1.00 78.56 117 ARG A CA 1
ATOM 925 C C . ARG A 1 117 ? 7.175 11.100 -7.456 1.00 78.56 117 ARG A C 1
ATOM 927 O O . ARG A 1 117 ? 7.106 11.313 -8.664 1.00 78.56 117 ARG A O 1
ATOM 934 N N . MET A 1 118 ? 6.238 11.479 -6.599 1.00 81.25 118 MET A N 1
ATOM 935 C CA . MET A 1 118 ? 5.020 12.143 -7.038 1.00 81.25 118 MET A CA 1
ATOM 936 C C . MET A 1 118 ? 4.565 13.230 -6.065 1.00 81.25 118 MET A C 1
ATOM 938 O O . MET A 1 118 ? 4.958 13.289 -4.897 1.00 81.25 118 MET A O 1
ATOM 942 N N . ARG A 1 119 ? 3.723 14.126 -6.576 1.00 82.81 119 ARG A N 1
ATOM 943 C CA . ARG A 1 119 ? 2.991 15.117 -5.790 1.00 82.81 119 ARG A CA 1
ATOM 944 C C . ARG A 1 119 ? 1.518 14.954 -6.112 1.00 82.81 119 ARG A C 1
ATOM 946 O O . ARG A 1 119 ? 1.148 14.979 -7.281 1.00 82.81 119 ARG A O 1
ATOM 953 N N . PHE A 1 120 ? 0.696 14.821 -5.080 1.00 81.62 120 PHE A N 1
ATOM 954 C CA . PHE A 1 120 ? -0.738 14.606 -5.226 1.00 81.62 120 PHE A CA 1
ATOM 955 C C . PHE A 1 120 ? -1.504 15.671 -4.444 1.00 81.62 120 PHE A C 1
ATOM 957 O O . PHE A 1 120 ? -1.098 16.047 -3.345 1.00 81.62 120 PHE A O 1
ATOM 964 N N . ALA A 1 121 ? -2.573 16.218 -5.029 1.00 77.56 121 ALA A N 1
ATOM 965 C CA . ALA A 1 121 ? -3.345 17.320 -4.443 1.00 77.56 121 ALA A CA 1
ATOM 966 C C . ALA A 1 121 ? -2.478 18.521 -3.978 1.00 77.56 121 ALA A C 1
ATOM 968 O O . ALA A 1 121 ? -2.734 19.126 -2.937 1.00 77.56 121 ALA A O 1
ATOM 969 N N . ASN A 1 122 ? -1.424 18.857 -4.740 1.00 79.88 122 ASN A N 1
ATOM 970 C CA . ASN A 1 122 ? -0.411 19.872 -4.399 1.00 79.88 122 ASN A CA 1
ATOM 971 C C . ASN A 1 122 ? 0.340 19.632 -3.073 1.00 79.88 122 ASN A C 1
ATOM 973 O O . ASN A 1 122 ? 0.960 20.551 -2.538 1.00 79.88 122 ASN A O 1
ATOM 977 N N . SER A 1 123 ? 0.341 18.397 -2.576 1.00 83.88 123 SER A N 1
ATOM 978 C CA . SER A 1 123 ? 1.030 17.988 -1.358 1.00 83.88 123 SER A CA 1
ATOM 979 C C . SER A 1 123 ? 2.031 16.868 -1.633 1.00 83.88 123 SER A C 1
ATOM 981 O O . SER A 1 123 ? 1.818 16.005 -2.485 1.00 83.88 123 SER A O 1
ATOM 983 N N . ASP A 1 124 ? 3.134 16.880 -0.889 1.00 84.00 124 ASP A N 1
ATOM 984 C CA . ASP A 1 124 ? 4.083 15.762 -0.865 1.00 84.00 124 ASP A CA 1
ATOM 985 C C . ASP A 1 124 ? 3.584 14.629 0.063 1.00 84.00 124 ASP A C 1
ATOM 987 O O . ASP A 1 124 ? 4.177 13.555 0.102 1.00 84.00 124 ASP A O 1
ATOM 991 N N . ASP A 1 125 ? 2.470 14.855 0.772 1.00 87.88 125 ASP A N 1
ATOM 992 C CA . ASP A 1 125 ? 1.869 13.935 1.744 1.00 87.88 125 ASP A CA 1
ATOM 993 C C . ASP A 1 125 ? 0.873 12.998 1.059 1.00 87.88 125 ASP A C 1
ATOM 995 O O . ASP A 1 125 ? -0.322 12.971 1.353 1.00 87.88 125 ASP A O 1
ATOM 999 N N . ILE A 1 126 ? 1.376 12.262 0.081 1.00 88.75 126 ILE A N 1
ATOM 1000 C CA . ILE A 1 126 ? 0.589 11.432 -0.830 1.00 88.75 126 ILE A CA 1
ATOM 1001 C C . ILE A 1 126 ? -0.189 10.326 -0.102 1.00 88.75 126 ILE A C 1
ATOM 1003 O O . ILE A 1 126 ? -1.360 10.113 -0.405 1.00 88.75 126 ILE A O 1
ATOM 1007 N N . GLY A 1 127 ? 0.380 9.728 0.950 1.00 89.25 127 GLY A N 1
ATOM 1008 C CA . GLY A 1 127 ? -0.267 8.699 1.771 1.00 89.25 127 GLY A CA 1
ATOM 1009 C C . GLY A 1 127 ? -1.339 9.236 2.715 1.00 89.25 127 GLY A C 1
ATOM 1010 O O . GLY A 1 127 ? -1.853 8.513 3.565 1.00 89.25 127 GLY A O 1
ATOM 1011 N N . VAL A 1 128 ? -1.676 10.522 2.617 1.00 91.38 128 VAL A N 1
ATOM 1012 C CA . VAL A 1 128 ? -2.906 11.075 3.191 1.00 91.38 128 VAL A CA 1
ATOM 1013 C C . VAL A 1 128 ? -4.072 10.945 2.213 1.00 91.38 128 VAL A C 1
ATOM 1015 O O . VAL A 1 128 ? -5.206 10.745 2.638 1.00 91.38 128 VAL A O 1
ATOM 1018 N N . PHE A 1 129 ? -3.806 11.040 0.913 1.00 91.19 129 PHE A N 1
ATOM 1019 C CA . PHE A 1 129 ? -4.831 11.159 -0.121 1.00 91.19 129 PHE A CA 1
ATOM 1020 C C . PHE A 1 129 ? -5.044 9.886 -0.932 1.00 91.19 129 PHE A C 1
ATOM 1022 O O . PHE A 1 129 ? -6.004 9.821 -1.686 1.00 91.19 129 PHE A O 1
ATOM 1029 N N . MET A 1 130 ? -4.172 8.890 -0.808 1.00 91.44 130 MET A N 1
ATOM 1030 C CA . MET A 1 130 ? -4.309 7.637 -1.542 1.00 91.44 130 MET A CA 1
ATOM 1031 C C . MET A 1 130 ? -4.021 6.430 -0.658 1.00 91.44 130 MET A C 1
ATOM 1033 O O . MET A 1 130 ? -3.274 6.520 0.321 1.00 91.44 130 MET A O 1
ATOM 1037 N N . LYS A 1 131 ? -4.599 5.295 -1.040 1.00 93.44 131 LYS A N 1
ATOM 1038 C CA . LYS A 1 131 ? -4.328 3.979 -0.468 1.00 93.44 131 LYS A CA 1
ATOM 1039 C C . LYS A 1 131 ? -4.078 3.012 -1.617 1.00 93.44 131 LYS A C 1
ATOM 1041 O O . LYS A 1 131 ? -4.881 2.962 -2.537 1.00 93.44 131 LYS A O 1
ATOM 1046 N N . VAL A 1 132 ? -2.984 2.264 -1.569 1.00 92.69 132 VAL A N 1
ATOM 1047 C CA . VAL A 1 132 ? -2.663 1.239 -2.570 1.00 92.69 132 VAL A CA 1
ATOM 1048 C C . VAL A 1 132 ? -2.509 -0.085 -1.834 1.00 92.69 132 VAL A C 1
ATOM 1050 O O . VAL A 1 132 ? -1.866 -0.129 -0.785 1.00 92.69 132 VAL A O 1
ATOM 1053 N N . THR A 1 133 ? -3.145 -1.128 -2.353 1.00 93.19 133 THR A N 1
ATOM 1054 C CA . THR A 1 133 ? -2.976 -2.523 -1.938 1.00 93.19 133 THR A CA 1
ATOM 1055 C C . THR A 1 133 ? -2.527 -3.340 -3.149 1.00 93.19 133 THR A C 1
ATOM 1057 O O . THR A 1 133 ? -2.380 -2.811 -4.249 1.00 93.19 133 THR A O 1
ATOM 1060 N N . ASN A 1 134 ? -2.321 -4.642 -2.964 1.00 89.25 134 ASN A N 1
ATOM 1061 C CA . ASN A 1 134 ? -1.985 -5.540 -4.067 1.00 89.25 134 ASN A CA 1
ATOM 1062 C C . ASN A 1 134 ? -3.179 -5.868 -4.983 1.00 89.25 134 ASN A C 1
ATOM 1064 O O . ASN A 1 134 ? -2.967 -6.468 -6.029 1.00 89.25 134 ASN A O 1
ATOM 1068 N N . SER A 1 135 ? -4.420 -5.523 -4.607 1.00 90.06 135 SER A N 1
ATOM 1069 C CA . SER A 1 135 ? -5.616 -5.845 -5.407 1.00 90.06 135 SER A CA 1
ATOM 1070 C C . SER A 1 135 ? -6.451 -4.638 -5.822 1.00 90.06 135 SER A C 1
ATOM 1072 O O . SER A 1 135 ? -7.276 -4.774 -6.717 1.00 90.06 135 SER A O 1
ATOM 1074 N N . TYR A 1 136 ? -6.259 -3.466 -5.215 1.00 93.31 136 TYR A N 1
ATOM 1075 C CA . TYR A 1 136 ? -6.961 -2.236 -5.583 1.00 93.31 136 TYR A CA 1
ATOM 1076 C C . TYR A 1 136 ? -6.206 -0.998 -5.093 1.00 93.31 136 TYR A C 1
ATOM 1078 O O . TYR A 1 136 ? -5.385 -1.046 -4.173 1.00 93.31 136 TYR A O 1
ATOM 1086 N N . ALA A 1 137 ? -6.530 0.151 -5.674 1.00 93.00 137 ALA A N 1
ATOM 1087 C CA . ALA A 1 137 ? -6.090 1.445 -5.183 1.00 93.00 137 ALA A CA 1
ATOM 1088 C C . ALA A 1 137 ? -7.275 2.397 -5.036 1.00 93.00 137 ALA A C 1
ATOM 1090 O O . ALA A 1 137 ? -8.181 2.428 -5.864 1.00 93.00 137 ALA A O 1
ATOM 1091 N N . LEU A 1 138 ? -7.250 3.204 -3.981 1.00 93.00 138 LEU A N 1
ATOM 1092 C CA . LEU A 1 138 ? -8.213 4.264 -3.727 1.00 93.00 138 LEU A CA 1
ATOM 1093 C C . LEU A 1 138 ? -7.501 5.611 -3.843 1.00 93.00 138 LEU A C 1
ATOM 1095 O O . LEU A 1 138 ? -6.446 5.810 -3.230 1.00 93.00 138 LEU A O 1
ATOM 1099 N N . LEU A 1 139 ? -8.098 6.547 -4.580 1.00 91.56 139 LEU A N 1
ATOM 1100 C CA . LEU A 1 139 ? -7.629 7.923 -4.745 1.00 91.56 139 LEU A CA 1
ATOM 1101 C C . LEU A 1 139 ? -8.664 8.920 -4.220 1.00 91.56 139 LEU A C 1
ATOM 1103 O O . LEU A 1 139 ? -9.842 8.862 -4.564 1.00 91.56 139 LEU A O 1
ATOM 1107 N N . GLY A 1 140 ? -8.202 9.854 -3.393 1.00 87.75 140 GLY A N 1
ATOM 1108 C CA . GLY A 1 140 ? -9.023 10.881 -2.772 1.00 87.75 140 GLY A CA 1
ATOM 1109 C C . GLY A 1 140 ? -9.040 12.173 -3.577 1.00 87.75 140 GLY A C 1
ATOM 1110 O O . GLY A 1 140 ? -8.018 12.846 -3.697 1.00 87.75 140 GLY A O 1
ATOM 1111 N N . GLY A 1 141 ? -10.222 12.586 -4.032 1.00 73.88 141 GLY A N 1
ATOM 1112 C CA . GLY A 1 141 ? -10.449 13.883 -4.676 1.00 73.88 141 GLY A CA 1
ATOM 1113 C C . GLY A 1 141 ? -10.595 13.809 -6.198 1.00 73.88 141 GLY A C 1
ATOM 1114 O O . GLY A 1 141 ? -9.760 13.243 -6.896 1.00 73.88 141 GLY A O 1
ATOM 1115 N N . GLU A 1 142 ? -11.662 14.426 -6.707 1.00 57.31 142 GLU A N 1
ATOM 1116 C CA . GLU A 1 142 ? -12.099 14.281 -8.102 1.00 57.31 142 GLU A CA 1
ATOM 1117 C C . GLU A 1 142 ? -11.504 15.329 -9.063 1.00 57.31 142 GLU A C 1
ATOM 1119 O O . GLU A 1 142 ? -11.418 15.078 -10.258 1.00 57.31 142 GLU A O 1
ATOM 1124 N N . GLU A 1 143 ? -11.047 16.491 -8.580 1.00 53.66 143 GLU A N 1
ATOM 1125 C CA . GLU A 1 143 ? -11.066 17.686 -9.448 1.00 53.66 143 GLU A CA 1
ATOM 1126 C C . GLU A 1 143 ? -9.711 18.282 -9.879 1.00 53.66 143 GLU A C 1
ATOM 1128 O O . GLU A 1 143 ? -9.691 19.160 -10.734 1.00 53.66 143 GLU A O 1
ATOM 1133 N N . HIS A 1 144 ? -8.565 17.885 -9.308 1.00 51.94 144 HIS A N 1
ATOM 1134 C CA . HIS A 1 144 ? -7.337 18.703 -9.449 1.00 51.94 144 HIS A CA 1
ATOM 1135 C C . HIS A 1 144 ? -6.165 18.052 -10.197 1.00 51.94 144 HIS A C 1
ATOM 1137 O O . HIS A 1 144 ? -5.140 18.712 -10.384 1.00 51.94 144 HIS A O 1
ATOM 1143 N N . SER A 1 145 ? -6.276 16.799 -10.653 1.00 58.59 145 SER A N 1
ATOM 1144 C CA . SER A 1 145 ? -5.179 16.167 -11.398 1.00 58.59 145 SER A CA 1
ATOM 1145 C C . SER A 1 145 ? -5.587 14.928 -12.202 1.00 58.59 145 SER A C 1
ATOM 1147 O O . SER A 1 145 ? -5.041 13.851 -11.965 1.00 58.59 145 SER A O 1
ATOM 1149 N N . GLU A 1 146 ? -6.484 15.063 -13.187 1.00 66.75 146 GLU A N 1
ATOM 1150 C CA . GLU A 1 146 ? -6.765 13.973 -14.148 1.00 66.75 146 GLU A CA 1
ATOM 1151 C C . GLU A 1 146 ? -5.474 13.372 -14.719 1.00 66.75 146 GLU A C 1
ATOM 1153 O O . GLU A 1 146 ? -5.330 12.157 -14.759 1.00 66.75 146 GLU A O 1
ATOM 1158 N N . HIS A 1 147 ? -4.488 14.220 -15.032 1.00 70.00 147 HIS A N 1
ATOM 1159 C CA . HIS A 1 147 ? -3.162 13.799 -15.487 1.00 70.00 147 HIS A CA 1
ATOM 1160 C C . HIS A 1 147 ? -2.413 12.895 -14.493 1.00 70.00 147 HIS A C 1
ATOM 1162 O O . HIS A 1 147 ? -1.740 11.958 -14.904 1.00 70.00 147 HIS A O 1
ATOM 1168 N N . VAL A 1 148 ? -2.480 13.164 -13.186 1.00 72.94 148 VAL A N 1
ATOM 1169 C CA . VAL A 1 148 ? -1.784 12.327 -12.190 1.00 72.94 148 VAL A CA 1
ATOM 1170 C C . VAL A 1 148 ? -2.563 11.038 -11.960 1.00 72.94 148 VAL A C 1
ATOM 1172 O O . VAL A 1 148 ? -1.960 9.977 -11.863 1.00 72.94 148 VAL A O 1
ATOM 1175 N N . CYS A 1 149 ? -3.895 11.103 -11.954 1.00 75.75 149 CYS A N 1
ATOM 1176 C CA . CYS A 1 149 ? -4.739 9.915 -11.873 1.00 75.75 149 CYS A CA 1
ATOM 1177 C C . CYS A 1 149 ? -4.548 9.002 -13.094 1.00 75.75 149 CYS A C 1
ATOM 1179 O O . CYS A 1 149 ? -4.507 7.789 -12.930 1.00 75.75 149 CYS A O 1
ATOM 1181 N N . SER A 1 150 ? -4.369 9.556 -14.301 1.00 73.44 150 SER A N 1
ATOM 1182 C CA . SER A 1 150 ? -4.062 8.763 -15.497 1.00 73.44 150 SER A CA 1
ATOM 1183 C C . SER A 1 150 ? -2.679 8.121 -15.431 1.00 73.44 150 SER A C 1
ATOM 1185 O O . SER A 1 150 ? -2.523 6.994 -15.882 1.00 73.44 150 SER A O 1
ATOM 1187 N N . LEU A 1 151 ? -1.687 8.805 -14.846 1.00 75.88 151 LEU A N 1
ATOM 1188 C CA . LEU A 1 151 ? -0.361 8.221 -14.617 1.00 75.88 151 LEU A CA 1
ATOM 1189 C C . LEU A 1 151 ? -0.439 7.061 -13.622 1.00 75.88 151 LEU A C 1
ATOM 1191 O O . LEU A 1 151 ? 0.026 5.976 -13.936 1.00 75.88 151 LEU A O 1
ATOM 1195 N N . ILE A 1 152 ? -1.113 7.258 -12.483 1.00 78.06 152 ILE A N 1
ATOM 1196 C CA . ILE A 1 152 ? -1.314 6.199 -11.484 1.00 78.06 152 ILE A CA 1
ATOM 1197 C C . ILE A 1 152 ? -2.058 5.008 -12.098 1.00 78.06 152 ILE A C 1
ATOM 1199 O O . ILE A 1 152 ? -1.676 3.873 -11.861 1.00 78.06 152 ILE A O 1
ATOM 1203 N N . ARG A 1 153 ? -3.093 5.247 -12.914 1.00 77.69 153 ARG A N 1
ATOM 1204 C CA . ARG A 1 153 ? -3.809 4.180 -13.636 1.00 77.69 153 ARG A CA 1
ATOM 1205 C C . ARG A 1 153 ? -2.923 3.441 -14.635 1.00 77.69 153 ARG A C 1
ATOM 1207 O O . ARG A 1 153 ? -3.067 2.237 -14.778 1.00 77.69 153 ARG A O 1
ATOM 1214 N N . GLY A 1 154 ? -2.015 4.145 -15.308 1.00 70.31 154 GLY A N 1
ATOM 1215 C CA . GLY A 1 154 ? -1.035 3.521 -16.196 1.00 70.31 154 GLY A CA 1
ATOM 1216 C C . GLY A 1 154 ? -0.033 2.649 -15.434 1.00 70.31 154 GLY A C 1
ATOM 1217 O O . GLY A 1 154 ? 0.227 1.517 -15.836 1.00 70.31 154 GLY A O 1
ATOM 1218 N N . ASP A 1 155 ? 0.486 3.158 -14.316 1.00 71.62 155 ASP A N 1
ATOM 1219 C CA . ASP A 1 155 ? 1.426 2.443 -13.447 1.00 71.62 155 ASP A CA 1
ATOM 1220 C C . ASP A 1 155 ? 0.778 1.212 -12.780 1.00 71.62 155 ASP A C 1
ATOM 1222 O O . ASP A 1 155 ? 1.419 0.172 -12.636 1.00 71.62 155 ASP A O 1
ATOM 1226 N N . LEU A 1 156 ? -0.497 1.329 -12.392 1.00 77.50 156 LEU A N 1
ATOM 1227 C CA . LEU A 1 156 ? -1.306 0.317 -11.705 1.00 77.50 156 LEU A CA 1
ATOM 1228 C C . LEU A 1 156 ? -2.301 -0.382 -12.645 1.00 77.50 156 LEU A C 1
ATOM 1230 O O . LEU A 1 156 ? -3.413 -0.706 -12.241 1.00 77.50 156 LEU A O 1
ATOM 1234 N N . SER A 1 157 ? -1.917 -0.632 -13.896 1.00 69.62 157 SER A N 1
ATOM 1235 C CA . SER A 1 157 ? -2.801 -1.229 -14.918 1.00 69.62 157 SER A CA 1
ATOM 1236 C C . SER A 1 157 ? -3.363 -2.618 -14.567 1.00 69.62 157 SER A C 1
ATOM 1238 O O . SER A 1 157 ? -4.351 -3.054 -15.160 1.00 69.62 157 SER A O 1
ATOM 1240 N N . GLU A 1 158 ? -2.761 -3.307 -13.595 1.00 73.31 158 GLU A N 1
ATOM 1241 C CA . GLU A 1 158 ? -3.179 -4.634 -13.128 1.00 73.31 158 GLU A CA 1
ATOM 1242 C C . GLU A 1 158 ? -4.282 -4.586 -12.050 1.00 73.31 158 GLU A C 1
ATOM 1244 O O . GLU A 1 158 ? -4.913 -5.612 -11.794 1.00 73.31 158 GLU A O 1
ATOM 1249 N N . ILE A 1 159 ? -4.540 -3.425 -11.426 1.00 85.25 159 ILE A N 1
ATOM 1250 C CA . ILE A 1 159 ? -5.513 -3.282 -10.330 1.00 85.25 159 ILE A CA 1
ATOM 1251 C C . ILE A 1 159 ? -6.490 -2.112 -10.554 1.00 85.25 159 ILE A C 1
ATOM 1253 O O . ILE A 1 159 ? -6.112 -1.075 -11.098 1.00 85.25 159 ILE A O 1
ATOM 1257 N N . PRO A 1 160 ? -7.753 -2.216 -10.101 1.00 86.44 160 PRO A N 1
ATOM 1258 C CA . PRO A 1 160 ? -8.710 -1.120 -10.188 1.00 86.44 160 PRO A CA 1
ATOM 1259 C C . PRO A 1 160 ? -8.268 0.085 -9.346 1.00 86.44 160 PRO A C 1
ATOM 1261 O O . PRO A 1 160 ? -7.959 -0.036 -8.157 1.00 86.44 160 PRO A O 1
ATOM 1264 N N . VAL A 1 161 ? -8.281 1.267 -9.968 1.00 89.75 161 VAL A N 1
ATOM 1265 C CA . VAL A 1 161 ? -7.982 2.554 -9.326 1.00 89.75 161 VAL A CA 1
ATOM 1266 C C . VAL A 1 161 ? -9.268 3.364 -9.185 1.00 89.75 161 VAL A C 1
ATOM 1268 O O . VAL A 1 161 ? -9.754 3.968 -10.146 1.00 89.75 161 VAL A O 1
ATOM 1271 N N . ILE A 1 162 ? -9.791 3.400 -7.965 1.00 90.88 162 ILE A N 1
ATOM 1272 C CA . ILE A 1 162 ? -11.109 3.940 -7.636 1.00 90.88 162 ILE A CA 1
ATOM 1273 C C . ILE A 1 162 ? -10.954 5.350 -7.079 1.00 90.88 162 ILE A C 1
ATOM 1275 O O . ILE A 1 162 ? -10.294 5.567 -6.061 1.00 90.88 162 ILE A O 1
ATOM 1279 N N . ASN A 1 163 ? -11.605 6.319 -7.715 1.00 90.38 163 ASN A N 1
ATOM 1280 C CA . ASN A 1 163 ? -11.698 7.668 -7.172 1.00 90.38 163 ASN A CA 1
ATOM 1281 C C . ASN A 1 163 ? -12.914 7.741 -6.247 1.00 90.38 163 ASN A C 1
ATOM 1283 O O . ASN A 1 163 ? -14.024 7.428 -6.674 1.00 90.38 163 ASN A O 1
ATOM 1287 N N . THR A 1 164 ? -12.705 8.140 -4.994 1.00 90.75 164 THR A N 1
ATOM 1288 C CA . THR A 1 164 ? -13.781 8.268 -4.004 1.00 90.75 164 THR A CA 1
ATOM 1289 C C . THR A 1 164 ? -13.441 9.320 -2.952 1.00 90.75 164 THR A C 1
ATOM 1291 O O . THR A 1 164 ? -12.283 9.701 -2.762 1.00 90.75 164 THR A O 1
ATOM 1294 N N . SER A 1 165 ? -14.454 9.779 -2.229 1.00 91.38 165 SER A N 1
ATOM 1295 C CA . SER A 1 165 ? -14.303 10.433 -0.931 1.00 91.38 165 SER A CA 1
ATOM 1296 C C . SER A 1 165 ? -14.759 9.494 0.185 1.00 91.38 165 SER A C 1
ATOM 1298 O O . SER A 1 165 ? -15.412 8.484 -0.079 1.00 91.38 165 SER A O 1
ATOM 1300 N N . LEU A 1 166 ? -14.364 9.807 1.418 1.00 91.31 166 LEU A N 1
ATOM 1301 C CA . LEU A 1 166 ? -14.894 9.180 2.629 1.00 91.31 166 LEU A CA 1
ATOM 1302 C C . LEU A 1 166 ? -15.359 10.293 3.562 1.00 91.31 166 LEU A C 1
ATOM 1304 O O . LEU A 1 166 ? -14.574 11.192 3.869 1.00 91.31 166 LEU A O 1
ATOM 1308 N N . GLU A 1 167 ? -16.628 10.269 3.968 1.00 90.12 167 GLU A N 1
ATOM 1309 C CA . GLU A 1 167 ? -17.268 11.338 4.755 1.00 90.12 167 GLU A CA 1
ATOM 1310 C C . GLU A 1 167 ? -17.217 12.705 4.036 1.00 90.12 167 GLU A C 1
ATOM 1312 O O . GLU A 1 167 ? -17.105 13.765 4.659 1.00 90.12 167 GLU A O 1
ATOM 1317 N N . GLY A 1 168 ? -17.223 12.707 2.696 1.00 86.06 168 GLY A N 1
ATOM 1318 C CA . GLY A 1 168 ? -17.019 13.913 1.883 1.00 86.06 168 GLY A CA 1
ATOM 1319 C C . GLY A 1 168 ? -15.601 14.498 1.967 1.00 86.06 168 GLY A C 1
ATOM 1320 O O . GLY A 1 168 ? -15.346 15.600 1.477 1.00 86.06 168 GLY A O 1
ATOM 1321 N N . CYS A 1 169 ? -14.659 13.780 2.584 1.00 89.00 169 CYS A N 1
ATOM 1322 C CA . CYS A 1 169 ? -13.269 14.182 2.716 1.00 89.00 169 CYS A CA 1
ATOM 1323 C C . CYS A 1 169 ? -12.373 13.468 1.695 1.00 89.00 169 CYS A C 1
ATOM 1325 O O . CYS A 1 169 ? -12.549 12.300 1.357 1.00 89.00 169 CYS A O 1
ATOM 1327 N N . ARG A 1 170 ? -11.332 14.177 1.245 1.00 89.38 170 ARG A N 1
ATOM 1328 C CA . ARG A 1 170 ? -10.313 13.654 0.315 1.00 89.38 170 ARG A CA 1
ATOM 1329 C C . ARG A 1 170 ? -9.163 12.901 0.995 1.00 89.38 170 ARG A C 1
ATOM 1331 O O . ARG A 1 170 ? -8.263 12.424 0.317 1.00 89.38 170 ARG A O 1
ATOM 1338 N N . VAL A 1 171 ? -9.129 12.848 2.327 1.00 91.00 171 VAL A N 1
ATOM 1339 C CA . VAL A 1 171 ? -8.004 12.291 3.109 1.00 91.00 171 VAL A CA 1
ATOM 1340 C C . VAL A 1 171 ? -8.142 10.781 3.329 1.00 91.00 171 VAL A C 1
ATOM 1342 O O . VAL A 1 171 ? -7.950 10.260 4.429 1.00 91.00 171 VAL A O 1
ATOM 1345 N N . ILE A 1 172 ? -8.487 10.066 2.260 1.00 92.69 172 ILE A N 1
ATOM 1346 C CA . ILE A 1 172 ? -8.889 8.661 2.325 1.00 92.69 172 ILE A CA 1
ATOM 1347 C C . ILE A 1 172 ? -7.784 7.740 2.860 1.00 92.69 172 ILE A C 1
ATOM 1349 O O . ILE A 1 172 ? -8.086 6.799 3.585 1.00 92.69 172 ILE A O 1
ATOM 1353 N N . GLY A 1 173 ? -6.504 8.045 2.605 1.00 91.12 173 GLY A N 1
ATOM 1354 C CA . GLY A 1 173 ? -5.372 7.216 3.033 1.00 91.12 173 GLY A CA 1
ATOM 1355 C C . GLY A 1 173 ? -5.209 7.161 4.554 1.00 91.12 173 GLY A C 1
ATOM 1356 O O . GLY A 1 173 ? -4.624 6.219 5.081 1.00 91.12 173 GLY A O 1
ATOM 1357 N N . ARG A 1 174 ? -5.760 8.154 5.270 1.00 92.12 174 ARG A N 1
ATOM 1358 C CA . ARG A 1 174 ? -5.823 8.180 6.741 1.00 92.12 174 ARG A CA 1
ATOM 1359 C C . ARG A 1 174 ? -7.103 7.573 7.292 1.00 92.12 174 ARG A C 1
ATOM 1361 O O . ARG A 1 174 ? -7.104 7.112 8.427 1.00 92.12 174 ARG A O 1
ATOM 1368 N N . MET A 1 175 ? -8.188 7.628 6.528 1.00 93.12 175 MET A N 1
ATOM 1369 C CA . MET A 1 175 ? -9.519 7.245 6.996 1.00 93.12 175 MET A CA 1
ATOM 1370 C C . MET A 1 175 ? -9.804 5.761 6.817 1.00 93.12 175 MET A C 1
ATOM 1372 O O . MET A 1 175 ? -10.543 5.206 7.620 1.00 93.12 175 MET A O 1
ATOM 1376 N N . CYS A 1 176 ? -9.194 5.116 5.823 1.00 94.38 176 CYS A N 1
ATOM 1377 C CA . CYS A 1 176 ? -9.366 3.691 5.565 1.00 94.38 176 CYS A CA 1
ATOM 1378 C C . CYS A 1 176 ? -8.069 2.898 5.732 1.00 94.38 176 CYS A C 1
ATOM 1380 O O . CYS A 1 176 ? -6.951 3.423 5.674 1.00 94.38 176 CYS A O 1
ATOM 1382 N N . VAL A 1 177 ? -8.233 1.593 5.905 1.00 95.31 177 VAL A N 1
ATOM 1383 C CA . VAL A 1 177 ? -7.143 0.620 5.900 1.00 95.31 177 VAL A CA 1
ATOM 1384 C C . VAL A 1 177 ? -7.609 -0.635 5.176 1.00 95.31 177 VAL A C 1
ATOM 1386 O O . VAL A 1 177 ? -8.789 -0.963 5.197 1.00 95.31 177 VAL A O 1
ATOM 1389 N N . GLY A 1 178 ? -6.704 -1.321 4.492 1.00 94.94 178 GLY A N 1
ATOM 1390 C CA . GLY A 1 178 ? -7.060 -2.504 3.730 1.00 94.94 178 GLY A CA 1
ATOM 1391 C C . GLY A 1 178 ? -5.837 -3.208 3.179 1.00 94.94 178 GLY A C 1
ATOM 1392 O O . GLY A 1 178 ? -4.746 -2.630 3.134 1.00 94.94 178 GLY A O 1
ATOM 1393 N N . ASN A 1 179 ? -6.055 -4.450 2.780 1.00 95.38 179 ASN A N 1
ATOM 1394 C CA . ASN A 1 179 ? -5.086 -5.330 2.145 1.00 95.38 179 ASN A CA 1
ATOM 1395 C C . ASN A 1 179 ? -5.746 -5.983 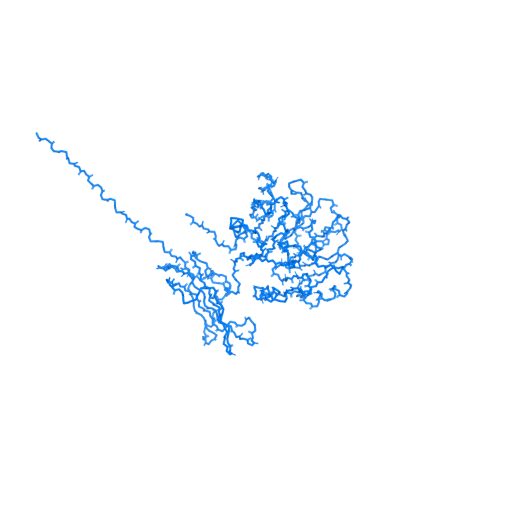0.921 1.00 95.38 179 ASN A C 1
ATOM 1397 O O . ASN A 1 179 ? -6.800 -5.527 0.479 1.00 95.38 179 ASN A O 1
ATOM 1401 N N . LYS A 1 180 ? -5.163 -7.039 0.346 1.00 94.00 180 LYS A N 1
ATOM 1402 C CA . LYS A 1 180 ? -5.773 -7.656 -0.840 1.00 94.00 180 LYS A CA 1
ATOM 1403 C C . LYS A 1 180 ? -7.149 -8.300 -0.597 1.00 94.00 180 LYS A C 1
ATOM 1405 O O . LYS A 1 180 ? -7.898 -8.467 -1.558 1.00 94.00 180 LYS A O 1
ATOM 1410 N N . ASN A 1 181 ? -7.452 -8.684 0.648 1.00 95.12 181 ASN A N 1
ATOM 1411 C CA . ASN A 1 181 ? -8.632 -9.469 1.029 1.00 95.12 181 ASN A CA 1
ATOM 1412 C C . ASN A 1 181 ? -9.804 -8.591 1.486 1.00 95.12 181 ASN A C 1
ATOM 1414 O O . ASN A 1 181 ? -10.960 -8.996 1.369 1.00 95.12 181 ASN A O 1
ATOM 1418 N N . GLY A 1 182 ? -9.530 -7.401 2.024 1.00 95.50 182 GLY A N 1
ATOM 1419 C CA . GLY A 1 182 ? -10.580 -6.566 2.588 1.00 95.50 182 GLY A CA 1
ATOM 1420 C C . GLY A 1 182 ? -10.218 -5.098 2.757 1.00 95.50 182 GLY A C 1
ATOM 1421 O O . GLY A 1 182 ? -9.048 -4.718 2.834 1.00 95.50 182 GLY A O 1
ATOM 1422 N N . LEU A 1 183 ? -11.267 -4.284 2.856 1.00 96.94 183 LEU A N 1
ATOM 1423 C CA . LEU A 1 183 ? -11.225 -2.843 3.063 1.00 96.94 183 LEU A CA 1
ATOM 1424 C C . LEU A 1 183 ? -12.081 -2.469 4.273 1.00 96.94 183 LEU A C 1
ATOM 1426 O O . LEU A 1 183 ? -13.264 -2.803 4.346 1.00 96.94 183 LEU A O 1
ATOM 1430 N N . LEU A 1 184 ? -11.482 -1.722 5.193 1.00 96.06 184 LEU A N 1
ATOM 1431 C CA . LEU A 1 184 ? -12.128 -1.188 6.381 1.00 96.06 184 LEU A CA 1
ATOM 1432 C C . LEU A 1 184 ? -12.355 0.311 6.225 1.00 96.06 184 LEU A C 1
ATOM 1434 O O . LEU A 1 184 ? -11.415 1.080 5.986 1.00 96.06 184 LEU A O 1
ATOM 1438 N N . LEU A 1 185 ? -13.612 0.708 6.383 1.00 95.31 185 LEU A N 1
ATOM 1439 C CA . LEU A 1 185 ? -14.088 2.081 6.266 1.00 95.31 185 LEU A CA 1
ATOM 1440 C C . LEU A 1 185 ? -14.605 2.593 7.619 1.00 95.31 185 LEU A C 1
ATOM 1442 O O . LEU A 1 185 ? -15.042 1.796 8.452 1.00 95.31 185 LEU A O 1
ATOM 1446 N N . PRO A 1 186 ? -14.582 3.910 7.866 1.00 93.56 186 PRO A N 1
ATOM 1447 C CA . PRO A 1 186 ? -15.218 4.466 9.052 1.00 93.56 186 PRO A CA 1
ATOM 1448 C C . PRO A 1 186 ? -16.744 4.338 8.956 1.00 93.56 186 PRO A C 1
ATOM 1450 O O . PRO A 1 186 ? -17.320 4.451 7.872 1.00 93.56 186 PRO A O 1
ATOM 1453 N N . GLU A 1 187 ? -17.413 4.142 10.092 1.00 91.69 187 GLU A N 1
ATOM 1454 C CA . GLU A 1 187 ? -18.883 4.044 10.174 1.00 91.69 187 GLU A CA 1
ATOM 1455 C C . GLU A 1 187 ? -19.610 5.273 9.599 1.00 91.69 187 GLU A C 1
ATOM 1457 O O . GLU A 1 187 ? -20.703 5.147 9.057 1.00 91.69 187 GLU A O 1
ATOM 1462 N N . ALA A 1 188 ? -19.002 6.460 9.668 1.00 90.88 188 ALA A N 1
ATOM 1463 C CA . ALA A 1 188 ? -19.602 7.696 9.167 1.00 90.88 188 ALA A CA 1
ATOM 1464 C C . ALA A 1 188 ? -19.538 7.854 7.631 1.00 90.88 188 ALA A C 1
ATOM 1466 O O . ALA A 1 188 ? -20.022 8.859 7.107 1.00 90.88 188 ALA A O 1
ATOM 1467 N N . THR A 1 189 ? -18.967 6.882 6.906 1.00 92.38 189 THR A N 1
ATOM 1468 C CA . THR A 1 189 ? -18.930 6.878 5.433 1.00 92.38 189 THR A CA 1
ATOM 1469 C C . THR A 1 189 ? -20.346 6.946 4.860 1.00 92.38 189 THR A C 1
ATOM 1471 O O . THR A 1 189 ? -21.233 6.219 5.304 1.00 92.38 189 THR A O 1
ATOM 1474 N N . TYR A 1 190 ? -20.576 7.793 3.852 1.00 93.62 190 TYR A N 1
ATOM 1475 C CA . TYR A 1 190 ? -21.909 7.922 3.266 1.00 93.62 190 TYR A CA 1
ATOM 1476 C C . TYR A 1 190 ? -22.294 6.674 2.463 1.00 93.62 190 TYR A C 1
ATOM 1478 O O . TYR A 1 190 ? -21.477 6.121 1.728 1.00 93.62 190 TYR A O 1
ATOM 1486 N N . ASP A 1 191 ? -23.572 6.286 2.508 1.00 92.31 191 ASP A N 1
ATOM 1487 C CA . ASP A 1 191 ? -24.086 5.118 1.775 1.00 92.31 191 ASP A CA 1
ATOM 1488 C C . ASP A 1 191 ? -23.783 5.175 0.269 1.00 92.31 191 ASP A C 1
ATOM 1490 O O . ASP A 1 191 ? -23.522 4.149 -0.356 1.00 92.31 191 ASP A O 1
ATOM 1494 N N . THR A 1 192 ? -23.783 6.375 -0.319 1.00 93.19 192 THR A N 1
ATOM 1495 C CA . THR A 1 192 ? -23.442 6.588 -1.732 1.00 93.19 192 THR A CA 1
ATOM 1496 C C . THR A 1 192 ? -21.972 6.295 -2.028 1.00 93.19 192 THR A C 1
ATOM 1498 O O . THR A 1 192 ? -21.674 5.676 -3.045 1.00 93.19 192 THR A O 1
ATOM 1501 N N . GLU A 1 193 ? -21.058 6.707 -1.141 1.00 93.06 193 GLU A N 1
ATOM 1502 C CA . GLU A 1 193 ? -19.617 6.429 -1.258 1.00 93.06 193 GLU A CA 1
ATOM 1503 C C . GLU A 1 193 ? -19.363 4.927 -1.096 1.00 93.06 193 GLU A C 1
ATOM 1505 O O . GLU A 1 193 ? -18.639 4.312 -1.874 1.00 93.06 193 GLU A O 1
ATOM 1510 N N . LEU A 1 194 ? -20.028 4.310 -0.121 1.00 92.81 194 LEU A N 1
ATOM 1511 C CA . LEU A 1 194 ? -19.896 2.892 0.177 1.00 92.81 194 LEU A CA 1
ATOM 1512 C C . LEU A 1 194 ? -20.436 2.004 -0.958 1.00 92.81 194 LEU A C 1
ATOM 1514 O O . LEU A 1 194 ? -19.807 1.003 -1.301 1.00 92.81 194 LEU A O 1
ATOM 1518 N N . GLN A 1 195 ? -21.563 2.369 -1.579 1.00 93.12 195 GLN A N 1
ATOM 1519 C CA . GLN A 1 195 ? -22.074 1.677 -2.768 1.00 93.12 195 GLN A CA 1
ATOM 1520 C C . GLN A 1 195 ? -21.135 1.825 -3.968 1.00 93.12 195 GLN A C 1
ATOM 1522 O O . GLN A 1 195 ? -20.879 0.840 -4.653 1.00 93.12 195 GLN A O 1
ATOM 1527 N N . HIS A 1 196 ? -20.598 3.026 -4.199 1.00 92.69 196 HIS A N 1
ATOM 1528 C CA . HIS A 1 196 ? -19.621 3.277 -5.262 1.00 92.69 196 HIS A CA 1
ATOM 1529 C C . HIS A 1 196 ? -18.377 2.395 -5.103 1.00 92.69 196 HIS A C 1
ATOM 1531 O O . HIS A 1 196 ? -18.017 1.660 -6.017 1.00 92.69 196 HIS A O 1
ATOM 1537 N N . ILE A 1 197 ? -17.795 2.372 -3.901 1.00 93.56 197 ILE A N 1
ATOM 1538 C CA . ILE A 1 197 ? -16.632 1.537 -3.577 1.00 93.56 197 ILE A CA 1
ATOM 1539 C C . ILE A 1 197 ? -16.934 0.048 -3.797 1.00 93.56 197 ILE A C 1
ATOM 1541 O O . ILE A 1 197 ? -16.118 -0.658 -4.378 1.00 93.56 197 ILE A O 1
ATOM 1545 N N . ARG A 1 198 ? -18.106 -0.443 -3.372 1.00 93.19 198 ARG A N 1
ATOM 1546 C CA . ARG A 1 198 ? -18.485 -1.857 -3.549 1.00 93.19 198 ARG A CA 1
ATOM 1547 C C . ARG A 1 198 ? -18.690 -2.265 -5.005 1.00 93.19 198 ARG A C 1
ATOM 1549 O O . ARG A 1 198 ? -18.445 -3.419 -5.321 1.00 93.19 198 ARG A O 1
ATOM 1556 N N . ASN A 1 199 ? -19.152 -1.357 -5.861 1.00 93.12 199 ASN A N 1
ATOM 1557 C CA . ASN A 1 199 ? -19.380 -1.659 -7.275 1.00 93.12 199 ASN A CA 1
ATOM 1558 C C . ASN A 1 199 ? -18.075 -1.719 -8.081 1.00 93.12 199 ASN A C 1
ATOM 1560 O O . ASN A 1 199 ? -18.004 -2.444 -9.067 1.00 93.12 199 ASN A O 1
ATOM 1564 N N . GLU A 1 200 ? -17.074 -0.935 -7.679 1.00 91.94 200 GLU A N 1
ATOM 1565 C CA . GLU A 1 200 ? -15.790 -0.819 -8.380 1.00 91.94 200 GLU A CA 1
ATOM 1566 C C . GLU A 1 200 ? -14.720 -1.785 -7.837 1.00 91.94 200 GLU A C 1
ATOM 1568 O O . GLU A 1 200 ? -13.729 -2.067 -8.513 1.00 91.94 200 GLU A O 1
ATOM 1573 N N . LEU A 1 201 ? -14.885 -2.287 -6.607 1.00 92.94 201 LEU A N 1
ATOM 1574 C CA . LEU A 1 201 ? -13.967 -3.263 -6.024 1.00 92.94 201 LEU A CA 1
ATOM 1575 C C . LEU A 1 201 ? -14.198 -4.676 -6.580 1.00 92.94 201 LEU A C 1
ATOM 1577 O O . LEU A 1 201 ? -15.334 -5.052 -6.865 1.00 92.94 201 LEU A O 1
ATOM 1581 N N . PRO A 1 202 ? -13.141 -5.507 -6.661 1.00 90.50 202 PRO A N 1
ATOM 1582 C CA . PRO A 1 202 ? -13.293 -6.920 -6.982 1.00 90.50 202 PRO A CA 1
ATOM 1583 C C . PRO A 1 202 ? -14.162 -7.642 -5.944 1.00 90.50 202 PRO A C 1
ATOM 1585 O O . PRO A 1 202 ? -13.998 -7.423 -4.744 1.00 90.50 202 PRO A O 1
ATOM 1588 N N . ASP A 1 203 ? -14.989 -8.594 -6.389 1.00 88.12 203 ASP A N 1
ATOM 1589 C CA . ASP A 1 203 ? -15.867 -9.401 -5.519 1.00 88.12 203 ASP A CA 1
ATOM 1590 C C . ASP A 1 203 ? -15.114 -10.170 -4.415 1.00 88.12 203 ASP A C 1
ATOM 1592 O O . ASP A 1 203 ? -15.699 -10.580 -3.412 1.00 88.12 203 ASP A O 1
ATOM 1596 N N . SER A 1 204 ? -13.807 -10.387 -4.590 1.00 90.94 204 SER A N 1
ATOM 1597 C CA . SER A 1 204 ? -12.947 -11.026 -3.592 1.00 90.94 204 SER A CA 1
ATOM 1598 C C . SER A 1 204 ? -12.657 -10.143 -2.375 1.00 90.94 204 SER A C 1
ATOM 1600 O O . SER A 1 204 ? -12.199 -10.665 -1.361 1.00 90.94 204 SER A O 1
ATOM 1602 N N . VAL A 1 205 ? -12.873 -8.826 -2.470 1.00 94.31 205 VAL A N 1
ATOM 1603 C CA . VAL A 1 205 ? -12.541 -7.857 -1.420 1.00 94.31 205 VAL A CA 1
ATOM 1604 C C . VAL A 1 205 ? -13.754 -7.617 -0.528 1.00 94.31 205 VAL A C 1
ATOM 1606 O O . VAL A 1 205 ? -14.762 -7.048 -0.948 1.00 94.31 205 VAL A O 1
ATOM 1609 N N . LYS A 1 206 ? -13.653 -7.994 0.748 1.00 95.12 206 LYS A N 1
ATOM 1610 C CA . LYS A 1 206 ? -14.715 -7.739 1.727 1.00 95.12 206 LYS A CA 1
ATOM 1611 C C . LYS A 1 206 ? -14.657 -6.292 2.229 1.00 95.12 206 LYS A C 1
ATOM 1613 O O . LYS A 1 206 ? -13.639 -5.864 2.765 1.00 95.12 206 LYS A O 1
ATOM 1618 N N . VAL A 1 207 ? -15.759 -5.550 2.101 1.00 95.75 207 VAL A N 1
ATOM 1619 C CA . VAL A 1 207 ? -15.870 -4.158 2.580 1.00 95.75 207 VAL A CA 1
ATOM 1620 C C . VAL A 1 207 ? -16.728 -4.088 3.839 1.00 95.75 207 VAL A C 1
ATOM 1622 O O . VAL A 1 207 ? -17.944 -4.294 3.764 1.00 95.75 207 VAL A O 1
ATOM 1625 N N . GLU A 1 208 ? -16.108 -3.723 4.960 1.00 94.69 208 GLU A N 1
ATOM 1626 C CA . GLU A 1 208 ? -16.775 -3.543 6.255 1.00 94.69 208 GLU A CA 1
ATOM 1627 C C . GLU A 1 208 ? -16.538 -2.149 6.838 1.00 94.69 208 GLU A C 1
ATOM 1629 O O . GLU A 1 208 ? -15.530 -1.490 6.572 1.00 94.69 208 GLU A O 1
ATOM 1634 N N . THR A 1 209 ? -17.486 -1.705 7.658 1.00 93.44 209 THR A N 1
ATOM 1635 C CA . THR A 1 209 ? -17.395 -0.443 8.397 1.00 93.44 209 THR A CA 1
ATOM 1636 C C . THR A 1 209 ? -17.098 -0.707 9.865 1.00 93.44 209 THR A C 1
ATOM 1638 O O . THR A 1 209 ? -17.756 -1.543 10.479 1.00 93.44 209 THR A O 1
ATOM 1641 N N . ILE A 1 210 ? -16.154 0.032 10.445 1.00 91.88 210 ILE A N 1
ATOM 1642 C CA . ILE A 1 210 ? -15.790 -0.072 11.862 1.00 91.88 210 ILE A CA 1
ATOM 1643 C C . ILE A 1 210 ? -16.049 1.258 12.565 1.00 91.88 210 ILE A C 1
ATOM 1645 O O . ILE A 1 210 ? -15.702 2.331 12.061 1.00 91.88 210 ILE A O 1
ATOM 1649 N N . GLN A 1 211 ? -16.620 1.173 13.767 1.00 84.44 211 GLN A N 1
ATOM 1650 C CA . GLN A 1 211 ? -16.658 2.283 14.707 1.00 84.44 211 GLN A CA 1
ATOM 1651 C C . GLN A 1 211 ? -15.356 2.292 15.515 1.00 84.44 211 GLN A C 1
ATOM 1653 O O . GLN A 1 211 ? -15.098 1.379 16.296 1.00 84.44 211 GLN A O 1
ATOM 1658 N N . ASP A 1 212 ? -14.545 3.336 15.353 1.00 78.31 212 ASP A N 1
ATOM 1659 C CA . ASP A 1 212 ? -13.424 3.621 16.250 1.00 78.31 212 ASP A CA 1
ATOM 1660 C C . ASP A 1 212 ? -13.585 5.016 16.863 1.00 78.31 212 ASP A C 1
ATOM 1662 O O . ASP A 1 212 ? -14.049 5.958 16.219 1.00 78.31 212 ASP A O 1
ATOM 1666 N N . ARG A 1 213 ? -13.227 5.140 18.143 1.00 78.44 213 ARG A N 1
ATOM 1667 C CA . ARG A 1 213 ? -13.296 6.393 18.913 1.00 78.44 213 ARG A CA 1
ATOM 1668 C C . ARG A 1 213 ? -11.917 6.978 19.203 1.00 78.44 213 ARG A C 1
ATOM 1670 O O . ARG A 1 213 ? -11.841 8.079 19.747 1.00 78.44 213 ARG A O 1
ATOM 1677 N N . LEU A 1 214 ? -10.846 6.253 18.878 1.00 80.44 214 LEU A N 1
ATOM 1678 C CA . LEU A 1 214 ? -9.472 6.656 19.166 1.00 80.44 214 LEU A CA 1
ATOM 1679 C C . LEU A 1 214 ? -8.947 7.638 18.114 1.00 80.44 214 LEU A C 1
ATOM 1681 O O . LEU A 1 214 ? -8.528 8.749 18.444 1.00 80.44 214 LEU A O 1
ATOM 1685 N N . SER A 1 215 ? -8.951 7.237 16.841 1.00 87.19 215 SER A N 1
ATOM 1686 C CA . SER A 1 215 ? -8.506 8.073 15.723 1.00 87.19 215 SER A CA 1
ATOM 1687 C C . SER A 1 215 ? -9.085 7.573 14.395 1.00 87.19 215 SER A C 1
ATOM 1689 O O . SER A 1 215 ? -9.968 6.728 14.358 1.00 87.19 215 SER A O 1
ATOM 1691 N N . ALA A 1 216 ? -8.580 8.103 13.282 1.00 89.38 216 ALA A N 1
ATOM 1692 C CA . ALA A 1 216 ? -8.875 7.564 11.961 1.00 89.38 216 ALA A CA 1
ATOM 1693 C C . ALA A 1 216 ? -8.209 6.185 11.778 1.00 89.38 216 ALA A C 1
ATOM 1695 O O . ALA A 1 216 ? -7.060 6.001 12.195 1.00 89.38 216 ALA A O 1
ATOM 1696 N N . LEU A 1 217 ? -8.895 5.245 11.115 1.00 92.81 217 LEU A N 1
ATOM 1697 C CA . LEU A 1 217 ? -8.469 3.840 10.997 1.00 92.81 217 LEU A CA 1
ATOM 1698 C C . LEU A 1 217 ? -7.046 3.685 10.435 1.00 92.81 217 LEU A C 1
ATOM 1700 O O . LEU A 1 217 ? -6.250 2.908 10.955 1.00 92.81 217 LEU A O 1
ATOM 1704 N N . GLY A 1 218 ? -6.678 4.484 9.432 1.00 91.38 218 GLY A N 1
ATOM 1705 C CA . GLY A 1 218 ? -5.344 4.466 8.824 1.00 91.38 218 GLY A CA 1
ATOM 1706 C C . GLY A 1 218 ? -4.224 5.024 9.715 1.00 91.38 218 GLY A C 1
ATOM 1707 O O . GLY A 1 218 ? -3.052 4.896 9.373 1.00 91.38 218 GLY A O 1
ATOM 1708 N N . ASN A 1 219 ? -4.544 5.638 10.859 1.00 92.81 219 ASN A N 1
ATOM 1709 C CA . ASN A 1 219 ? -3.550 6.033 11.862 1.00 92.81 219 ASN A CA 1
ATOM 1710 C C . ASN A 1 219 ? -3.356 4.967 12.943 1.00 92.81 219 ASN A C 1
ATOM 1712 O O . ASN A 1 219 ? -2.256 4.859 13.487 1.00 92.81 219 ASN A O 1
ATOM 1716 N N . VAL A 1 220 ? -4.410 4.219 13.273 1.00 93.44 220 VAL A N 1
ATOM 1717 C CA . VAL A 1 220 ? -4.411 3.223 14.356 1.00 93.44 220 VAL A CA 1
ATOM 1718 C C . VAL A 1 220 ? -4.096 1.811 13.880 1.00 93.44 220 VAL A C 1
ATOM 1720 O O . VAL A 1 220 ? -3.730 0.983 14.707 1.00 93.44 220 VAL A O 1
ATOM 1723 N N . ILE A 1 221 ? -4.207 1.538 12.578 1.00 94.81 221 ILE A N 1
ATOM 1724 C CA . ILE A 1 221 ? -3.985 0.215 11.991 1.00 94.81 221 ILE A CA 1
ATOM 1725 C C . ILE A 1 221 ? -2.938 0.320 10.878 1.00 94.81 221 ILE A C 1
ATOM 1727 O O . ILE A 1 221 ? -3.010 1.192 10.010 1.00 94.81 221 ILE A O 1
ATOM 1731 N N . VAL A 1 222 ? -1.980 -0.603 10.882 1.00 94.94 222 VAL A N 1
ATOM 1732 C CA . VAL A 1 222 ? -1.079 -0.876 9.757 1.00 94.94 222 VAL A CA 1
ATOM 1733 C C . VAL A 1 222 ? -1.143 -2.365 9.443 1.00 94.94 222 VAL A C 1
ATOM 1735 O O . VAL A 1 222 ? -1.125 -3.182 10.357 1.00 94.94 222 VAL A O 1
ATOM 1738 N N . CYS A 1 223 ? -1.247 -2.732 8.170 1.00 95.25 223 CYS A N 1
ATOM 1739 C CA . CYS A 1 223 ? -1.403 -4.124 7.762 1.00 95.25 223 CYS A CA 1
ATOM 1740 C C . CYS A 1 223 ? -0.654 -4.419 6.466 1.00 95.25 223 CYS A C 1
ATOM 1742 O O . CYS A 1 223 ? -0.487 -3.532 5.627 1.00 95.25 223 CYS A O 1
ATOM 1744 N N . ASN A 1 224 ? -0.256 -5.676 6.311 1.00 94.00 224 ASN A N 1
ATOM 1745 C CA . ASN A 1 224 ? 0.045 -6.297 5.026 1.00 94.00 224 ASN A CA 1
ATOM 1746 C C . ASN A 1 224 ? -0.993 -7.411 4.752 1.00 94.00 224 ASN A C 1
ATOM 1748 O O . ASN A 1 224 ? -2.080 -7.401 5.339 1.00 94.00 224 ASN A O 1
ATOM 1752 N N . ASP A 1 225 ? -0.707 -8.357 3.855 1.00 93.81 225 ASP A N 1
ATOM 1753 C CA . ASP A 1 225 ? -1.653 -9.434 3.530 1.00 93.81 225 ASP A CA 1
ATOM 1754 C C . ASP A 1 225 ? -1.669 -10.582 4.558 1.00 93.81 225 ASP A C 1
ATOM 1756 O O . ASP A 1 225 ? -2.492 -11.488 4.435 1.00 93.81 225 ASP A O 1
ATOM 1760 N N . HIS A 1 226 ? -0.777 -10.567 5.553 1.00 92.69 226 HIS A N 1
ATOM 1761 C CA . HIS A 1 226 ? -0.587 -11.662 6.514 1.00 92.69 226 HIS A CA 1
ATOM 1762 C C . HIS A 1 226 ? -0.806 -11.240 7.971 1.00 92.69 226 HIS A C 1
ATOM 1764 O O . HIS A 1 226 ? -1.332 -12.007 8.777 1.00 92.69 226 HIS A O 1
ATOM 1770 N N . VAL A 1 227 ? -0.406 -10.017 8.310 1.00 95.25 227 VAL A N 1
ATOM 1771 C CA . VAL A 1 227 ? -0.322 -9.493 9.670 1.00 95.25 227 VAL A CA 1
ATOM 1772 C C . VAL A 1 227 ? -0.813 -8.045 9.714 1.00 95.25 227 VAL A C 1
ATOM 1774 O O . VAL A 1 227 ? -0.569 -7.246 8.804 1.00 95.25 227 VAL A O 1
ATOM 1777 N N . ALA A 1 228 ? -1.465 -7.676 10.813 1.00 96.06 228 ALA A N 1
ATOM 1778 C CA . ALA A 1 228 ? -1.800 -6.303 11.152 1.00 96.06 228 ALA A CA 1
ATOM 1779 C C . ALA A 1 228 ? -1.288 -5.928 12.546 1.00 96.06 228 ALA A C 1
ATOM 1781 O O . ALA A 1 228 ? -1.379 -6.708 13.491 1.00 96.06 228 ALA A O 1
ATOM 1782 N N . ILE A 1 229 ? -0.796 -4.699 12.688 1.00 95.12 229 ILE A N 1
ATOM 1783 C CA . ILE A 1 229 ? -0.532 -4.078 13.984 1.00 95.12 229 ILE A C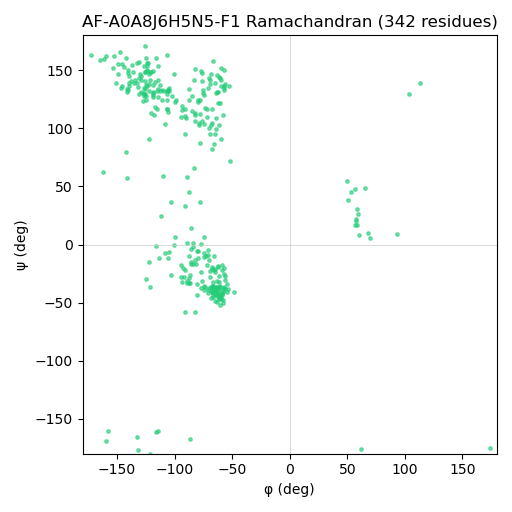A 1
ATOM 1784 C C . ILE A 1 229 ? -1.606 -3.030 14.235 1.00 95.12 229 ILE A C 1
ATOM 1786 O O . ILE A 1 229 ? -1.887 -2.192 13.374 1.00 95.12 229 ILE A O 1
ATOM 1790 N N . VAL A 1 230 ? -2.168 -3.062 15.436 1.00 95.56 230 VAL A N 1
ATOM 1791 C CA . VAL A 1 230 ? -3.230 -2.156 15.869 1.00 95.56 230 VAL A CA 1
ATOM 1792 C C . VAL A 1 230 ? -2.858 -1.418 17.148 1.00 95.56 230 VAL A C 1
ATOM 1794 O O . VAL A 1 230 ? -1.990 -1.848 17.915 1.00 95.56 230 VAL A O 1
ATOM 1797 N N . HIS A 1 231 ? -3.557 -0.310 17.386 1.00 94.81 231 HIS A N 1
ATOM 1798 C CA . HIS A 1 231 ? -3.485 0.448 18.629 1.00 94.81 231 HIS A CA 1
ATOM 1799 C C . HIS A 1 231 ? -3.739 -0.463 19.853 1.00 94.81 231 HIS A C 1
ATOM 1801 O O . HIS A 1 231 ? -4.677 -1.264 19.836 1.00 94.81 231 HIS A O 1
ATOM 1807 N N . PRO A 1 232 ? -2.955 -0.350 20.945 1.00 92.00 232 PRO A N 1
ATOM 1808 C CA . PRO A 1 232 ? -3.062 -1.247 22.103 1.00 92.00 232 PRO A CA 1
ATOM 1809 C C . PRO A 1 232 ? -4.437 -1.213 22.785 1.00 92.00 232 PRO A C 1
ATOM 1811 O O . PRO A 1 232 ? -4.952 -2.256 23.196 1.00 92.00 232 PRO A O 1
ATOM 1814 N N . ASP A 1 233 ? -5.041 -0.025 22.847 1.00 92.75 233 ASP A N 1
ATOM 1815 C CA . ASP A 1 233 ? -6.354 0.210 23.459 1.00 92.75 233 ASP A CA 1
ATOM 1816 C C . ASP A 1 233 ? -7.541 -0.037 22.509 1.00 92.75 233 ASP A C 1
ATOM 1818 O O . ASP A 1 233 ? -8.650 0.396 22.805 1.00 92.75 233 ASP A O 1
ATOM 1822 N N . LEU A 1 234 ? -7.331 -0.699 21.363 1.00 91.56 234 LEU A N 1
ATOM 1823 C CA . LEU A 1 234 ? -8.430 -1.031 20.456 1.00 91.56 234 LEU A CA 1
ATOM 1824 C C . LEU A 1 234 ? -9.410 -2.017 21.122 1.00 91.56 234 LEU A C 1
ATOM 1826 O O . LEU A 1 234 ? -9.002 -2.974 21.797 1.00 91.56 234 LEU A O 1
ATOM 1830 N N . ASP A 1 235 ? -10.708 -1.802 20.918 1.00 91.62 235 ASP A N 1
ATOM 1831 C CA . ASP A 1 235 ? -11.754 -2.691 21.421 1.00 91.62 235 ASP A CA 1
ATOM 1832 C C . ASP A 1 235 ? -11.650 -4.088 20.789 1.00 91.62 235 ASP A C 1
ATOM 1834 O O . ASP A 1 235 ? -11.264 -4.245 19.631 1.00 91.62 235 ASP A O 1
ATOM 1838 N N . LYS A 1 236 ? -11.986 -5.128 21.563 1.00 90.75 236 LYS A N 1
ATOM 1839 C CA . LYS A 1 236 ? -11.904 -6.526 21.095 1.00 90.75 236 LYS A CA 1
ATOM 1840 C C . LYS A 1 236 ? -12.844 -6.817 19.929 1.00 90.75 236 LYS A C 1
ATOM 1842 O O . LYS A 1 236 ? -12.473 -7.557 19.033 1.00 90.75 236 LYS A O 1
ATOM 1847 N N . GLU A 1 237 ? -14.029 -6.214 19.936 1.00 91.88 237 GLU A N 1
ATOM 1848 C CA . GLU A 1 237 ? -14.994 -6.342 18.841 1.00 91.88 237 GLU A CA 1
ATOM 1849 C C . GLU A 1 237 ? -14.406 -5.799 17.530 1.00 91.88 237 GLU A C 1
ATOM 1851 O O . GLU A 1 237 ? -14.421 -6.484 16.512 1.00 91.88 237 GLU A O 1
ATOM 1856 N N . SER A 1 238 ? -13.784 -4.616 17.570 1.00 92.31 238 SER A N 1
ATOM 1857 C CA . SER A 1 238 ? -13.103 -4.041 16.407 1.00 92.31 238 SER A CA 1
ATOM 1858 C C . SER A 1 238 ? -11.904 -4.884 15.965 1.00 92.31 238 SER A C 1
ATOM 1860 O O . SER A 1 238 ? -11.687 -5.044 14.769 1.00 92.31 238 SER A O 1
ATOM 1862 N N . GLU A 1 239 ? -11.140 -5.455 16.900 1.00 93.62 239 GLU A N 1
ATOM 1863 C CA . GLU A 1 239 ? -10.042 -6.382 16.589 1.00 93.62 239 GLU A CA 1
ATOM 1864 C C . GLU A 1 239 ? -10.528 -7.641 15.851 1.00 93.62 239 GLU A C 1
ATOM 1866 O O . GLU A 1 239 ? -9.921 -8.023 14.851 1.00 93.62 239 GLU A O 1
ATOM 1871 N N . GLU A 1 240 ? -11.635 -8.246 16.291 1.00 94.06 240 GLU A N 1
ATOM 1872 C CA . GLU A 1 240 ? -12.248 -9.410 15.634 1.00 94.06 240 GLU A CA 1
ATOM 1873 C C . GLU A 1 240 ? -12.723 -9.062 14.215 1.00 94.06 240 GLU A C 1
ATOM 1875 O O . GLU A 1 240 ? -12.416 -9.784 13.266 1.00 94.06 240 GLU A O 1
ATOM 1880 N N . ILE A 1 241 ? -13.370 -7.904 14.030 1.00 94.81 241 ILE A N 1
ATOM 1881 C CA . ILE A 1 241 ? -13.801 -7.440 12.699 1.00 94.81 241 ILE A CA 1
ATOM 1882 C C . ILE A 1 241 ? -12.598 -7.219 11.770 1.00 94.81 241 ILE A C 1
ATOM 1884 O O . ILE A 1 241 ? -12.669 -7.559 10.584 1.00 94.81 241 ILE A O 1
ATOM 1888 N N . ILE A 1 242 ? -11.493 -6.664 12.284 1.00 95.38 242 ILE A N 1
ATOM 1889 C CA . ILE A 1 242 ? -10.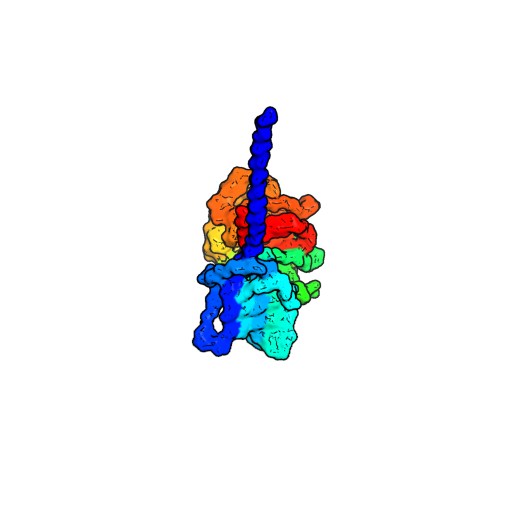258 -6.462 11.511 1.00 95.38 242 ILE A CA 1
ATOM 1890 C C . ILE A 1 242 ? -9.680 -7.808 11.076 1.00 95.38 242 ILE A C 1
ATOM 1892 O O . ILE A 1 242 ? -9.385 -7.979 9.892 1.00 95.38 242 ILE A O 1
ATOM 1896 N N . ALA A 1 243 ? -9.541 -8.751 12.010 1.00 96.19 243 ALA A N 1
ATOM 1897 C CA . ALA A 1 243 ? -8.995 -10.076 11.736 1.00 96.19 243 ALA A CA 1
ATOM 1898 C C . ALA A 1 243 ? -9.830 -10.819 10.681 1.00 96.19 243 ALA A C 1
ATOM 1900 O O . ALA A 1 243 ? -9.276 -11.328 9.707 1.00 96.19 243 ALA A O 1
ATOM 1901 N N . ASP A 1 244 ? -11.158 -10.803 10.817 1.00 95.81 244 ASP A N 1
ATOM 1902 C CA . ASP A 1 244 ? -12.075 -11.498 9.910 1.00 95.81 244 ASP A CA 1
ATOM 1903 C C . ASP A 1 244 ? -12.146 -10.855 8.519 1.00 95.81 244 ASP A C 1
ATOM 1905 O O . ASP A 1 244 ? -12.285 -11.548 7.510 1.00 95.81 244 ASP A O 1
ATOM 1909 N N . THR A 1 245 ? -12.085 -9.523 8.446 1.00 95.88 245 THR A N 1
ATOM 1910 C CA . THR A 1 245 ? -12.231 -8.798 7.174 1.00 95.88 245 THR A CA 1
ATOM 1911 C C . THR A 1 245 ? -10.943 -8.800 6.368 1.00 95.88 245 THR A C 1
ATOM 1913 O O . THR A 1 245 ? -10.979 -9.030 5.162 1.00 95.88 245 THR A O 1
ATOM 1916 N N . LEU A 1 246 ? -9.805 -8.565 7.022 1.00 95.94 246 LEU A N 1
ATOM 1917 C CA . LEU A 1 246 ? -8.501 -8.548 6.362 1.00 95.94 246 LEU A CA 1
ATOM 1918 C C . LEU A 1 246 ? -7.897 -9.957 6.227 1.00 95.94 246 LEU A C 1
ATOM 1920 O O . LEU A 1 246 ? -6.993 -10.148 5.414 1.00 95.94 246 LEU A O 1
ATOM 1924 N N . GLN A 1 247 ? -8.403 -10.944 6.974 1.00 95.94 247 GLN A N 1
ATOM 1925 C CA . GLN A 1 247 ? -7.874 -12.314 7.044 1.00 95.94 247 GLN A CA 1
ATOM 1926 C C . GLN A 1 247 ? -6.399 -12.350 7.467 1.00 95.94 247 GLN A C 1
ATOM 1928 O O . GLN A 1 247 ? -5.569 -12.999 6.831 1.00 95.94 247 GLN A O 1
ATOM 1933 N N . VAL A 1 248 ? -6.071 -11.617 8.531 1.00 96.19 248 VAL A N 1
ATOM 1934 C CA . VAL A 1 248 ? -4.700 -11.456 9.041 1.00 96.19 248 VAL A CA 1
ATOM 1935 C C . VAL A 1 248 ? -4.626 -11.699 10.538 1.00 96.19 248 VAL A C 1
ATOM 1937 O O . VAL A 1 248 ? -5.605 -11.514 11.263 1.00 96.19 248 VAL A O 1
ATOM 1940 N N . GLU A 1 249 ? -3.436 -12.052 11.013 1.00 94.88 249 GLU A N 1
ATOM 1941 C CA . GLU A 1 249 ? -3.152 -12.076 12.445 1.00 94.88 249 GLU A CA 1
ATOM 1942 C C . GLU A 1 249 ? -3.003 -10.648 12.976 1.00 94.88 249 GLU A C 1
ATOM 1944 O O . GLU A 1 249 ? -2.255 -9.841 12.421 1.00 94.88 249 GLU A O 1
ATOM 1949 N N . VAL A 1 250 ? -3.719 -10.321 14.053 1.00 95.81 250 VAL A N 1
ATOM 1950 C CA . VAL A 1 250 ? -3.717 -8.977 14.636 1.00 95.81 250 VAL A CA 1
ATOM 1951 C C . VAL A 1 250 ? -2.845 -8.940 15.889 1.00 95.81 250 VAL A C 1
ATOM 1953 O O . VAL A 1 250 ? -3.029 -9.724 16.818 1.00 95.81 250 VAL A O 1
ATOM 1956 N N . PHE A 1 251 ? -1.911 -7.991 15.937 1.00 94.56 251 PHE A N 1
ATOM 1957 C CA . PHE A 1 251 ? -1.054 -7.739 17.090 1.00 94.56 251 PHE A CA 1
ATOM 1958 C C . PHE A 1 251 ? -1.266 -6.334 17.646 1.00 94.56 251 PHE A C 1
ATOM 1960 O O . PHE A 1 251 ? -1.150 -5.326 16.951 1.00 94.56 251 PHE A O 1
ATOM 1967 N N . ARG A 1 252 ? -1.502 -6.254 18.952 1.00 94.00 252 ARG A N 1
ATOM 1968 C CA . ARG A 1 252 ? -1.538 -4.988 19.689 1.00 94.00 252 ARG A CA 1
ATOM 1969 C C . ARG A 1 252 ? -0.115 -4.567 20.035 1.00 94.00 252 ARG A C 1
ATOM 1971 O O . ARG A 1 252 ? 0.546 -5.224 20.843 1.00 94.00 252 ARG A O 1
ATOM 1978 N N . HIS A 1 253 ? 0.365 -3.475 19.446 1.00 91.75 253 HIS A N 1
ATOM 1979 C CA . HIS A 1 253 ? 1.721 -2.993 19.705 1.00 91.75 253 HIS A CA 1
ATOM 1980 C C . HIS A 1 253 ? 1.830 -1.468 19.637 1.00 91.75 253 HIS A C 1
ATOM 1982 O O . HIS A 1 253 ? 0.937 -0.778 19.155 1.00 91.75 253 HIS A O 1
ATOM 1988 N N . MET A 1 254 ? 2.940 -0.937 20.142 1.00 90.25 254 MET A N 1
ATOM 1989 C CA . MET A 1 254 ? 3.307 0.474 20.019 1.00 90.25 254 MET A CA 1
ATOM 1990 C C . MET A 1 254 ? 4.643 0.560 19.295 1.00 90.25 254 MET A C 1
ATOM 1992 O O . MET A 1 254 ? 5.469 -0.332 19.444 1.00 90.25 254 MET A O 1
ATOM 1996 N N . ILE A 1 255 ? 4.855 1.631 18.534 1.00 86.94 255 ILE A N 1
ATOM 1997 C CA . ILE A 1 255 ? 6.104 1.852 17.798 1.00 86.94 255 ILE A CA 1
ATOM 1998 C C . ILE A 1 255 ? 6.772 3.094 18.374 1.00 86.94 255 ILE A C 1
ATOM 2000 O O . ILE A 1 255 ? 6.203 4.187 18.314 1.00 86.94 255 ILE A O 1
ATOM 2004 N N . ALA A 1 256 ? 7.962 2.936 18.957 1.00 85.06 256 ALA A N 1
ATOM 2005 C CA . ALA A 1 256 ? 8.706 4.019 19.602 1.00 85.06 256 ALA A CA 1
ATOM 2006 C C . ALA A 1 256 ? 7.861 4.776 20.653 1.00 85.06 256 ALA A C 1
ATOM 2008 O O . ALA A 1 256 ? 7.810 6.007 20.663 1.00 85.06 256 ALA A O 1
ATOM 2009 N N . ASN A 1 257 ? 7.142 4.035 21.508 1.00 85.25 257 ASN A N 1
ATOM 2010 C CA . ASN A 1 257 ? 6.179 4.553 22.499 1.00 85.25 257 ASN A CA 1
ATOM 2011 C C . ASN A 1 257 ? 5.016 5.386 21.922 1.00 85.25 257 ASN A C 1
ATOM 2013 O O . ASN A 1 257 ? 4.345 6.100 22.668 1.00 85.25 257 ASN A O 1
ATOM 2017 N N . ASN A 1 258 ? 4.753 5.304 20.615 1.00 88.12 258 ASN A N 1
ATOM 2018 C CA . ASN A 1 258 ? 3.585 5.919 19.996 1.00 88.12 258 ASN A CA 1
ATOM 2019 C C . ASN A 1 258 ? 2.539 4.850 19.668 1.00 88.12 258 ASN A C 1
ATOM 2021 O O . ASN A 1 258 ? 2.874 3.838 19.045 1.00 88.12 258 ASN A O 1
ATOM 2025 N N . PRO A 1 259 ? 1.264 5.078 20.022 1.00 89.94 259 PRO A N 1
ATOM 2026 C CA . PRO A 1 259 ? 0.222 4.095 19.767 1.00 89.94 259 PRO A CA 1
ATOM 2027 C C . PRO A 1 259 ? -0.411 4.238 18.366 1.00 89.94 259 PRO A C 1
ATOM 2029 O O . PRO A 1 259 ? -1.140 3.358 17.921 1.00 89.94 259 PRO A O 1
ATOM 2032 N N . LEU A 1 260 ? -0.105 5.317 17.631 1.00 91.25 260 LEU A N 1
ATOM 2033 C CA . LEU A 1 260 ? -0.573 5.560 16.256 1.00 91.25 260 LEU A CA 1
ATOM 2034 C C . LEU A 1 260 ? 0.298 4.837 15.217 1.00 91.25 260 LEU A C 1
ATOM 2036 O O . LEU A 1 260 ? 1.004 5.461 14.420 1.00 91.25 260 LEU A O 1
ATOM 2040 N N . VAL A 1 261 ? 0.269 3.509 15.247 1.00 91.81 261 VAL A N 1
ATOM 2041 C CA . VAL A 1 261 ? 1.155 2.646 14.450 1.00 91.81 261 VAL A CA 1
ATOM 2042 C C . VAL A 1 261 ? 1.075 2.908 12.937 1.00 91.81 261 VAL A C 1
ATOM 2044 O O . VAL A 1 261 ? 2.118 2.977 12.290 1.00 91.81 261 VAL A O 1
ATOM 2047 N N . GLY A 1 262 ? -0.109 3.192 12.382 1.00 90.25 262 GLY A N 1
ATOM 2048 C CA . GLY A 1 262 ? -0.312 3.484 10.951 1.00 90.25 262 GLY A CA 1
ATOM 2049 C C . GLY A 1 262 ? 0.196 4.854 10.488 1.00 90.25 262 GLY A C 1
ATOM 2050 O O . GLY A 1 262 ? 0.281 5.139 9.295 1.00 90.25 262 GLY A O 1
ATOM 2051 N N . SER A 1 263 ? 0.583 5.731 11.418 1.00 90.00 263 SER A N 1
ATOM 2052 C CA . SER A 1 263 ? 1.251 6.996 11.077 1.00 90.00 263 SER A CA 1
ATOM 2053 C C . SER A 1 263 ? 2.772 6.857 10.996 1.00 90.00 263 SER A C 1
ATOM 2055 O O . SER A 1 263 ? 3.418 7.559 10.211 1.00 90.00 263 SER A O 1
ATOM 2057 N N . TYR A 1 264 ? 3.339 5.960 11.805 1.00 89.50 264 TYR A N 1
ATOM 2058 C CA . TYR A 1 264 ? 4.783 5.813 12.005 1.00 89.50 264 TYR A CA 1
ATOM 2059 C C . TYR A 1 264 ? 5.384 4.589 11.309 1.00 89.50 264 TYR A C 1
ATOM 2061 O O . TYR A 1 264 ? 6.606 4.448 11.306 1.00 89.50 264 TYR A O 1
ATOM 2069 N N . CYS A 1 265 ? 4.549 3.733 10.722 1.00 90.44 265 CYS A N 1
ATOM 2070 C CA . CYS A 1 265 ? 4.953 2.519 10.032 1.00 90.44 265 CYS A CA 1
ATOM 2071 C C . CYS A 1 265 ? 4.229 2.382 8.692 1.00 90.44 265 CYS A C 1
ATOM 2073 O O . CYS A 1 265 ? 3.046 2.703 8.580 1.00 90.44 265 CYS A O 1
ATOM 2075 N N . VAL A 1 266 ? 4.950 1.889 7.689 1.00 92.19 266 VAL A N 1
ATOM 2076 C CA . VAL A 1 266 ? 4.411 1.452 6.399 1.00 92.19 266 VAL A CA 1
ATOM 2077 C C . VAL A 1 266 ? 4.878 0.024 6.171 1.00 92.19 266 VAL A C 1
ATOM 2079 O O . VAL A 1 266 ? 6.072 -0.248 6.291 1.00 92.19 266 VAL A O 1
ATOM 2082 N N . LEU A 1 267 ? 3.948 -0.870 5.844 1.00 92.69 267 LEU A N 1
ATOM 2083 C CA . LEU A 1 267 ? 4.213 -2.290 5.629 1.00 92.69 267 LEU A CA 1
ATOM 2084 C C . LEU A 1 267 ? 3.794 -2.715 4.223 1.00 92.69 267 LEU A C 1
ATOM 2086 O O . LEU A 1 267 ? 2.829 -2.197 3.667 1.00 92.69 267 LEU A O 1
ATOM 2090 N N . SER A 1 268 ? 4.522 -3.694 3.703 1.00 91.62 268 SER A N 1
ATOM 2091 C CA . SER A 1 268 ? 4.191 -4.517 2.539 1.00 91.62 268 SER A CA 1
ATOM 2092 C C . SER A 1 268 ? 4.420 -5.990 2.910 1.00 91.62 268 SER A C 1
ATOM 2094 O O . SER A 1 268 ? 4.790 -6.289 4.054 1.00 91.62 268 SER A O 1
ATOM 2096 N N . ASN A 1 269 ? 4.249 -6.920 1.971 1.00 89.69 269 ASN A N 1
ATOM 2097 C CA . ASN A 1 269 ? 4.614 -8.316 2.223 1.00 89.69 269 ASN A CA 1
ATOM 2098 C C . ASN A 1 269 ? 6.129 -8.545 2.142 1.00 89.69 269 ASN A C 1
ATOM 2100 O O . ASN A 1 269 ? 6.635 -9.491 2.737 1.00 89.69 269 ASN A O 1
ATOM 2104 N N . GLN A 1 270 ? 6.857 -7.683 1.428 1.00 86.44 270 GLN A N 1
ATOM 2105 C CA . GLN A 1 270 ? 8.305 -7.817 1.231 1.00 86.44 270 GLN A CA 1
ATOM 2106 C C . GLN A 1 270 ? 9.127 -7.176 2.353 1.00 86.44 270 GLN A C 1
ATOM 2108 O O . GLN A 1 270 ? 10.257 -7.582 2.610 1.00 86.44 270 GLN A O 1
ATOM 2113 N N . GLY A 1 271 ? 8.569 -6.174 3.028 1.00 88.75 271 GLY A N 1
ATOM 2114 C CA . GLY A 1 271 ? 9.269 -5.423 4.061 1.00 88.75 271 GLY A CA 1
ATOM 2115 C C . GLY A 1 271 ? 8.485 -4.229 4.581 1.00 88.75 271 GLY A C 1
ATOM 2116 O O . GLY A 1 271 ? 7.325 -4.009 4.214 1.00 88.75 271 GLY A O 1
ATOM 2117 N N . GLY A 1 272 ? 9.126 -3.454 5.451 1.00 89.88 272 GLY A N 1
ATOM 2118 C CA . GLY A 1 272 ? 8.513 -2.303 6.103 1.00 89.88 272 GLY A CA 1
ATOM 2119 C C . GLY A 1 272 ? 9.482 -1.173 6.427 1.00 89.88 272 GLY A C 1
ATOM 2120 O O . GLY A 1 272 ? 10.678 -1.378 6.634 1.00 89.88 272 GLY A O 1
ATOM 2121 N N . LEU A 1 273 ? 8.934 0.038 6.522 1.00 89.56 273 LEU A N 1
ATOM 2122 C CA . LEU A 1 273 ? 9.637 1.219 7.011 1.00 89.56 273 LEU A CA 1
ATOM 2123 C C . LEU A 1 273 ? 9.005 1.727 8.298 1.00 89.56 273 LEU A C 1
ATOM 2125 O O . LEU A 1 273 ? 7.794 1.934 8.370 1.00 89.56 273 LEU A O 1
ATOM 2129 N N . VAL A 1 274 ? 9.851 1.996 9.288 1.00 88.75 274 VAL A N 1
ATOM 2130 C CA . VAL A 1 274 ? 9.449 2.509 10.603 1.00 88.75 274 VAL A CA 1
ATOM 2131 C C . VAL A 1 274 ? 10.149 3.825 10.936 1.00 88.75 274 VAL A C 1
ATOM 2133 O O . VAL A 1 274 ? 11.223 4.134 10.418 1.00 88.75 274 VAL A O 1
ATOM 2136 N N . CYS A 1 275 ? 9.533 4.614 11.815 1.00 83.19 275 CYS A N 1
ATOM 2137 C CA . CYS A 1 275 ? 10.062 5.898 12.274 1.00 83.19 275 CYS A CA 1
ATOM 2138 C C . CYS A 1 275 ? 11.469 5.793 12.906 1.00 83.19 275 CYS A C 1
ATOM 2140 O O . CYS A 1 275 ? 11.808 4.803 13.549 1.00 83.19 275 CYS A O 1
ATOM 2142 N N . ALA A 1 276 ? 12.252 6.873 12.779 1.00 69.25 276 ALA A N 1
ATOM 2143 C CA . ALA A 1 276 ? 13.635 7.007 13.252 1.00 69.25 276 ALA A CA 1
ATOM 2144 C C . ALA A 1 276 ? 13.852 6.812 14.764 1.00 69.25 276 ALA A C 1
ATOM 2146 O O . ALA A 1 276 ? 14.970 6.534 15.183 1.00 69.25 276 ALA A O 1
ATOM 2147 N N . ASP A 1 277 ? 12.810 6.986 15.579 1.00 79.00 277 ASP A N 1
ATOM 2148 C CA . ASP A 1 277 ? 12.924 6.995 17.044 1.00 79.00 277 ASP A CA 1
ATOM 2149 C C . ASP A 1 277 ? 12.893 5.582 17.674 1.00 79.00 277 ASP A C 1
ATOM 2151 O O . ASP A 1 277 ? 12.930 5.456 18.898 1.00 79.00 277 ASP A O 1
ATOM 2155 N N . ILE A 1 278 ? 12.794 4.518 16.866 1.00 83.12 278 ILE A N 1
ATOM 2156 C CA . ILE A 1 278 ? 12.737 3.133 17.352 1.00 83.12 278 ILE A CA 1
ATOM 2157 C C . ILE A 1 278 ? 14.118 2.630 17.800 1.00 83.12 278 ILE A C 1
ATOM 2159 O O . ILE A 1 278 ? 15.138 2.888 17.160 1.00 83.12 278 ILE A O 1
ATOM 2163 N N . ASN A 1 279 ? 14.159 1.870 18.896 1.00 86.31 279 ASN A N 1
ATOM 2164 C CA . ASN A 1 279 ? 15.390 1.215 19.341 1.00 86.31 279 ASN A CA 1
ATOM 2165 C C . ASN A 1 279 ? 15.701 -0.012 18.471 1.00 86.31 279 ASN A C 1
ATOM 2167 O O . ASN A 1 279 ? 14.788 -0.743 18.094 1.00 86.31 279 ASN A O 1
ATOM 2171 N N . ASN A 1 280 ? 16.981 -0.327 18.248 1.00 86.19 280 ASN A N 1
ATOM 2172 C CA . ASN A 1 280 ? 17.373 -1.508 17.458 1.00 86.19 280 ASN A CA 1
ATOM 2173 C C . ASN A 1 280 ? 16.796 -2.824 18.012 1.00 86.19 280 ASN A C 1
ATOM 2175 O O . ASN A 1 280 ? 16.362 -3.672 17.245 1.00 86.19 280 ASN A O 1
ATOM 2179 N N . SER A 1 281 ? 16.722 -2.978 19.338 1.00 88.31 281 SER A N 1
ATOM 2180 C CA . SER A 1 281 ? 16.118 -4.168 19.952 1.00 88.31 281 SER A CA 1
ATOM 2181 C C . SER A 1 281 ? 14.610 -4.261 19.704 1.00 88.31 281 SER A C 1
ATOM 2183 O O . SER A 1 281 ? 14.070 -5.348 19.544 1.00 88.31 281 SER A O 1
ATOM 2185 N N . GLU A 1 282 ? 13.913 -3.123 19.682 1.00 89.25 282 GLU A N 1
ATOM 2186 C CA . GLU A 1 282 ? 12.481 -3.059 19.370 1.00 89.25 282 GLU A CA 1
ATOM 2187 C C . GLU A 1 282 ? 12.240 -3.346 17.882 1.00 89.25 282 GLU A C 1
ATOM 2189 O O . GLU A 1 282 ? 11.332 -4.101 17.550 1.00 89.25 282 GLU A O 1
ATOM 2194 N N . LEU A 1 283 ? 13.108 -2.838 17.001 1.00 89.00 283 LEU A N 1
ATOM 2195 C CA . LEU A 1 283 ? 13.090 -3.120 15.566 1.00 89.00 283 LEU A CA 1
ATOM 2196 C C . LEU A 1 283 ? 13.260 -4.617 15.266 1.00 89.00 283 LEU A C 1
ATOM 2198 O O . LEU A 1 283 ? 12.497 -5.167 14.478 1.00 89.00 283 LEU A O 1
ATOM 2202 N N . GLU A 1 284 ? 14.230 -5.285 15.897 1.00 88.94 284 GLU A N 1
ATOM 2203 C CA . GLU A 1 284 ? 14.467 -6.727 15.725 1.00 88.94 284 GLU A CA 1
ATOM 2204 C C . GLU A 1 284 ? 13.279 -7.565 16.215 1.00 88.94 284 GLU A C 1
ATOM 2206 O O . GLU A 1 284 ? 12.865 -8.515 15.543 1.00 88.94 284 GLU A O 1
ATOM 2211 N N . ASN A 1 285 ? 12.686 -7.183 17.350 1.00 90.56 285 ASN A N 1
ATOM 2212 C CA . ASN A 1 285 ? 11.482 -7.830 17.868 1.00 90.56 285 ASN A CA 1
ATOM 2213 C C . ASN A 1 285 ? 10.298 -7.654 16.911 1.00 90.56 285 ASN A C 1
ATOM 2215 O O . ASN A 1 285 ? 9.584 -8.617 16.640 1.00 90.56 285 ASN A O 1
ATOM 2219 N N . LEU A 1 286 ? 10.105 -6.444 16.380 1.00 90.75 286 LEU A N 1
ATOM 2220 C CA . LEU A 1 286 ? 9.015 -6.135 15.457 1.00 90.75 286 LEU A CA 1
ATOM 2221 C C . LEU A 1 286 ? 9.188 -6.854 14.114 1.00 90.75 286 LEU A C 1
ATOM 2223 O O . LEU A 1 286 ? 8.230 -7.410 13.589 1.00 90.75 286 LEU A O 1
ATOM 2227 N N . SER A 1 287 ? 10.415 -6.902 13.598 1.00 90.56 287 SER A N 1
ATOM 2228 C CA . SER A 1 287 ? 10.777 -7.659 12.394 1.00 90.56 287 SER A CA 1
ATOM 2229 C C . SER A 1 287 ? 10.499 -9.155 12.575 1.00 90.56 287 SER A C 1
ATOM 2231 O O . SER A 1 287 ? 9.893 -9.791 11.717 1.00 90.56 287 SER A O 1
ATOM 2233 N N . SER A 1 288 ? 10.844 -9.711 13.743 1.00 90.31 288 SER A N 1
ATOM 2234 C CA . SER A 1 288 ? 10.568 -11.116 14.076 1.00 90.31 288 SER A CA 1
ATOM 2235 C C . SER A 1 288 ? 9.072 -11.406 14.217 1.00 90.31 288 SER A C 1
ATOM 2237 O O . SER A 1 288 ? 8.620 -12.480 13.830 1.00 90.31 288 SER A O 1
ATOM 2239 N N . LEU A 1 289 ? 8.305 -10.454 14.762 1.00 90.81 289 LEU A N 1
ATOM 2240 C CA . LEU A 1 289 ? 6.853 -10.560 14.907 1.00 90.81 289 LEU A CA 1
ATOM 2241 C C . LEU A 1 289 ? 6.147 -10.529 13.546 1.00 90.81 289 LEU A C 1
ATOM 2243 O O . LEU A 1 289 ? 5.265 -11.339 13.295 1.00 90.81 289 LEU A O 1
ATOM 2247 N N . LEU A 1 290 ? 6.546 -9.599 12.676 1.00 89.06 290 LEU A N 1
ATOM 2248 C CA . LEU A 1 290 ? 5.942 -9.409 11.357 1.00 89.06 290 LEU A CA 1
ATOM 2249 C C . LEU A 1 290 ? 6.473 -10.377 10.293 1.00 89.06 290 LEU A C 1
ATOM 2251 O O . LEU A 1 290 ? 5.891 -10.462 9.217 1.00 89.06 290 LEU A O 1
ATOM 2255 N N . GLN A 1 291 ? 7.580 -11.070 10.576 1.00 88.38 291 GLN A N 1
ATOM 2256 C CA . GLN A 1 291 ? 8.292 -11.958 9.651 1.00 88.38 291 GLN A CA 1
ATOM 2257 C C . GLN A 1 291 ? 8.766 -11.276 8.355 1.00 88.38 291 GLN A C 1
ATOM 2259 O O . GLN A 1 291 ? 9.045 -11.950 7.366 1.00 88.38 291 GLN A O 1
ATOM 2264 N N . VAL A 1 292 ? 8.903 -9.946 8.362 1.00 88.44 292 VAL A N 1
ATOM 2265 C CA . VAL A 1 292 ? 9.382 -9.151 7.222 1.00 88.44 292 VAL A CA 1
ATOM 2266 C C . VAL A 1 292 ? 10.509 -8.216 7.663 1.00 88.44 292 VAL A C 1
ATOM 2268 O O . VAL A 1 292 ? 10.471 -7.705 8.787 1.00 88.44 292 VAL A O 1
ATOM 2271 N N . PRO A 1 293 ? 11.515 -7.955 6.806 1.00 85.69 293 PRO A N 1
ATOM 2272 C CA . PRO A 1 293 ? 12.599 -7.043 7.137 1.00 85.69 293 PRO A CA 1
ATOM 2273 C C . PRO A 1 293 ? 12.068 -5.623 7.349 1.00 85.69 293 PRO A C 1
ATOM 2275 O O . PRO A 1 293 ? 11.326 -5.081 6.528 1.00 85.69 293 PRO A O 1
ATOM 2278 N N . LEU A 1 294 ? 12.484 -5.001 8.452 1.00 87.44 294 LEU A N 1
ATOM 2279 C CA . LEU A 1 294 ? 12.155 -3.615 8.764 1.00 87.44 294 LEU A CA 1
ATOM 2280 C C . LEU A 1 294 ? 13.394 -2.738 8.682 1.00 87.44 294 LEU A C 1
ATOM 2282 O O . LEU A 1 294 ? 14.437 -3.048 9.260 1.00 87.44 294 LEU A O 1
ATOM 2286 N N . VAL A 1 295 ? 13.253 -1.606 8.002 1.00 85.25 295 VAL A N 1
ATOM 2287 C CA . VAL A 1 295 ? 14.295 -0.590 7.892 1.00 85.25 295 VAL A CA 1
ATOM 2288 C C . VAL A 1 295 ? 13.833 0.679 8.598 1.00 85.25 295 VAL A C 1
ATOM 2290 O O . VAL A 1 295 ? 12.666 1.073 8.560 1.00 85.25 295 VAL A O 1
ATOM 2293 N N . VAL A 1 296 ? 14.769 1.341 9.268 1.00 82.44 296 VAL A N 1
ATOM 2294 C CA . VAL A 1 296 ? 14.505 2.626 9.906 1.00 82.44 296 VAL A CA 1
ATOM 2295 C C . VAL A 1 296 ? 14.549 3.719 8.845 1.00 82.44 296 VAL A C 1
ATOM 2297 O O . VAL A 1 296 ? 15.566 3.915 8.176 1.00 82.44 296 VAL A O 1
ATOM 2300 N N . SER A 1 297 ? 13.458 4.467 8.704 1.00 73.06 297 SER A N 1
ATOM 2301 C CA . SER A 1 297 ? 13.454 5.663 7.869 1.00 73.06 297 SER A CA 1
ATOM 2302 C C . SER A 1 297 ? 14.264 6.748 8.578 1.00 73.06 297 SER A C 1
ATOM 2304 O O . SER A 1 297 ? 13.883 7.205 9.658 1.00 73.06 297 SER A O 1
ATOM 2306 N N . TRP A 1 298 ? 15.376 7.184 7.992 1.00 58.84 298 TRP A N 1
ATOM 2307 C CA . TRP A 1 298 ? 16.103 8.342 8.493 1.00 58.84 298 TRP A CA 1
ATOM 2308 C C . TRP A 1 298 ? 15.626 9.583 7.731 1.00 58.84 298 TRP A C 1
ATOM 2310 O O . TRP A 1 298 ? 15.870 9.747 6.543 1.00 58.84 298 TRP A O 1
ATOM 2320 N N . HIS A 1 299 ? 14.902 10.446 8.444 1.00 53.75 299 HIS A N 1
ATOM 2321 C CA . HIS A 1 299 ? 14.534 11.803 8.025 1.00 53.75 299 HIS A CA 1
ATOM 2322 C C . HIS A 1 299 ? 13.595 11.976 6.824 1.00 53.75 299 HIS A C 1
ATOM 2324 O O . HIS A 1 299 ? 13.802 12.886 6.023 1.00 53.75 299 HIS A O 1
ATOM 2330 N N . HIS A 1 300 ? 12.461 11.268 6.770 1.00 47.75 300 HIS A N 1
ATOM 2331 C CA . HIS A 1 300 ? 11.416 11.686 5.835 1.00 47.75 300 HIS A CA 1
ATOM 2332 C C . HIS A 1 300 ? 10.624 12.894 6.374 1.00 47.75 300 HIS A C 1
ATOM 2334 O O . HIS A 1 300 ? 9.599 12.740 7.032 1.00 47.75 300 HIS A O 1
ATOM 2340 N N . LYS A 1 301 ? 11.164 14.088 6.060 1.00 45.88 301 LYS A N 1
ATOM 2341 C CA . LYS A 1 301 ? 10.720 15.485 6.280 1.00 45.88 301 LYS A CA 1
ATOM 2342 C C . LYS A 1 301 ? 11.606 16.265 7.248 1.00 45.88 301 LYS A C 1
ATOM 2344 O O . LYS A 1 301 ? 11.975 15.790 8.316 1.00 45.88 301 LYS A O 1
ATOM 2349 N N . GLN A 1 302 ? 11.851 17.529 6.893 1.00 48.69 302 GLN A N 1
ATOM 2350 C CA . GLN A 1 302 ? 12.336 18.615 7.755 1.00 48.69 302 GLN A CA 1
ATOM 2351 C C . GLN A 1 302 ? 11.464 18.759 9.028 1.00 48.69 302 GLN A C 1
ATOM 2353 O O . GLN A 1 302 ? 10.673 19.689 9.144 1.00 48.69 302 GLN A O 1
ATOM 2358 N N . GLY A 1 303 ? 11.567 17.822 9.975 1.00 49.75 303 GLY A N 1
ATOM 2359 C CA . GLY A 1 303 ? 10.886 17.855 11.270 1.00 49.75 303 GLY A CA 1
ATOM 2360 C C . GLY A 1 303 ? 9.524 17.154 11.383 1.00 49.75 303 GLY A C 1
ATOM 2361 O O . GLY A 1 303 ? 8.895 17.302 12.426 1.00 49.75 303 GLY A O 1
ATOM 2362 N N . ASN A 1 304 ? 9.048 16.387 10.393 1.00 56.88 304 ASN A N 1
ATOM 2363 C CA . ASN A 1 304 ? 7.791 15.630 10.525 1.00 56.88 304 ASN A CA 1
ATOM 2364 C C . ASN A 1 304 ? 8.088 14.122 10.585 1.00 56.88 304 ASN A C 1
ATOM 2366 O O . ASN A 1 304 ? 8.773 13.584 9.730 1.00 56.88 304 ASN A O 1
ATOM 2370 N N . LYS A 1 305 ? 7.609 13.464 11.644 1.00 66.31 305 LYS A N 1
ATOM 2371 C CA . LYS A 1 305 ? 7.954 12.080 12.008 1.00 66.31 305 LYS A CA 1
ATOM 2372 C C . LYS A 1 305 ? 7.044 11.020 11.366 1.00 66.31 305 LYS A C 1
ATOM 2374 O O . LYS A 1 305 ? 7.189 9.837 11.647 1.00 66.31 305 LYS A O 1
ATOM 2379 N N . THR A 1 306 ? 6.076 11.427 10.545 1.00 79.31 306 THR A N 1
ATOM 2380 C CA . THR A 1 306 ? 5.034 10.530 10.019 1.00 79.31 306 THR A CA 1
ATOM 2381 C C . THR A 1 306 ? 5.438 9.900 8.685 1.00 79.31 306 THR A C 1
ATOM 2383 O O . THR A 1 306 ? 5.217 10.478 7.620 1.00 79.31 306 THR A O 1
ATOM 2386 N N . VAL A 1 307 ? 6.005 8.691 8.740 1.00 85.00 307 VAL A N 1
ATOM 2387 C CA . VAL A 1 307 ? 6.483 7.933 7.565 1.00 85.00 307 VAL A CA 1
ATOM 2388 C C . VAL A 1 307 ? 5.360 7.697 6.558 1.00 85.00 307 VAL A C 1
ATOM 2390 O O . VAL A 1 307 ? 5.502 8.015 5.379 1.00 85.00 307 VAL A O 1
ATOM 2393 N N . ALA A 1 308 ? 4.202 7.237 7.035 1.00 86.94 308 ALA A N 1
ATOM 2394 C CA . ALA A 1 308 ? 3.087 6.874 6.170 1.00 86.94 308 ALA A CA 1
ATOM 2395 C C . ALA A 1 308 ? 2.504 8.063 5.398 1.00 86.94 308 ALA A C 1
ATOM 2397 O O . ALA A 1 308 ? 1.809 7.871 4.407 1.00 86.94 308 ALA A O 1
ATOM 2398 N N . SER A 1 309 ? 2.717 9.300 5.860 1.00 87.44 309 SER A N 1
ATOM 2399 C CA . SER A 1 309 ? 2.143 10.473 5.192 1.00 87.44 309 SER A CA 1
ATOM 2400 C C . SER A 1 309 ? 2.774 10.712 3.823 1.00 87.44 309 SER A C 1
ATOM 2402 O O . SER A 1 309 ? 2.070 11.103 2.901 1.00 87.44 309 SER A O 1
ATOM 2404 N N . GLY A 1 310 ? 4.078 10.464 3.682 1.00 86.19 310 GLY A N 1
ATOM 2405 C CA . GLY A 1 310 ? 4.842 10.747 2.465 1.00 86.19 310 GLY A CA 1
ATOM 2406 C C . GLY A 1 310 ? 5.090 9.535 1.573 1.00 86.19 310 GLY A C 1
ATOM 2407 O O . GLY A 1 310 ? 5.726 9.690 0.535 1.00 86.19 310 GLY A O 1
ATOM 2408 N N . LEU A 1 311 ? 4.613 8.353 1.967 1.00 89.12 311 LEU A N 1
ATOM 2409 C CA . LEU A 1 311 ? 4.936 7.086 1.324 1.00 89.12 311 LEU A CA 1
ATOM 2410 C C . LEU A 1 311 ? 3.708 6.174 1.260 1.00 89.12 311 LEU A C 1
ATOM 2412 O O . LEU A 1 311 ? 3.022 5.978 2.263 1.00 89.12 311 LEU A O 1
ATOM 2416 N N . VAL A 1 312 ? 3.478 5.580 0.093 1.00 90.44 312 VAL A N 1
ATOM 2417 C CA . VAL A 1 312 ? 2.483 4.525 -0.131 1.00 90.44 312 VAL A CA 1
ATOM 2418 C C . VAL A 1 312 ? 3.150 3.394 -0.893 1.00 90.44 312 VAL A C 1
ATOM 2420 O O . VAL A 1 312 ? 3.903 3.655 -1.825 1.00 90.44 312 VAL A O 1
ATOM 2423 N N . VAL A 1 313 ? 2.906 2.154 -0.480 1.00 90.38 313 VAL A N 1
ATOM 2424 C CA . VAL A 1 313 ? 3.628 0.985 -0.989 1.00 90.38 313 VAL A CA 1
ATOM 2425 C C . VAL A 1 313 ? 2.665 -0.165 -1.232 1.00 90.38 313 VAL A C 1
ATOM 2427 O O . VAL A 1 313 ? 1.763 -0.404 -0.434 1.00 90.38 313 VAL A O 1
ATOM 2430 N N . SER A 1 314 ? 2.910 -0.872 -2.326 1.00 88.31 314 SER A N 1
ATOM 2431 C CA . SER A 1 314 ? 2.462 -2.228 -2.628 1.00 88.31 314 SER A CA 1
ATOM 2432 C C . SER A 1 314 ? 3.706 -3.064 -2.965 1.00 88.31 314 SER A C 1
ATOM 2434 O O . SER A 1 314 ? 4.800 -2.520 -3.116 1.00 88.31 314 SER A O 1
ATOM 2436 N N . ASP A 1 315 ? 3.565 -4.380 -3.093 1.00 83.19 315 ASP A N 1
ATOM 2437 C CA . ASP A 1 315 ? 4.681 -5.268 -3.441 1.00 83.19 315 ASP A CA 1
ATOM 2438 C C . ASP A 1 315 ? 5.286 -4.971 -4.829 1.00 83.19 315 ASP A C 1
ATOM 2440 O O . ASP A 1 315 ? 6.418 -5.365 -5.116 1.00 83.19 315 ASP A O 1
ATOM 2444 N N . HIS A 1 316 ? 4.546 -4.270 -5.695 1.00 76.06 316 HIS A N 1
ATOM 2445 C CA . HIS A 1 316 ? 4.969 -3.959 -7.062 1.00 76.06 316 HIS A CA 1
ATOM 2446 C C . HIS A 1 316 ? 5.454 -2.520 -7.245 1.00 76.06 316 HIS A C 1
ATOM 2448 O O . HIS A 1 316 ? 6.256 -2.259 -8.137 1.00 76.06 316 HIS A O 1
ATOM 2454 N N . ILE A 1 317 ? 4.983 -1.579 -6.425 1.00 82.75 317 ILE A N 1
ATOM 2455 C CA . ILE A 1 317 ? 5.245 -0.152 -6.616 1.00 82.75 317 ILE A CA 1
ATOM 2456 C C . ILE A 1 317 ? 5.295 0.584 -5.284 1.00 82.75 317 ILE A C 1
ATOM 2458 O O . ILE A 1 317 ? 4.545 0.289 -4.353 1.00 82.75 317 ILE A O 1
ATOM 2462 N N . ALA A 1 318 ? 6.139 1.608 -5.218 1.00 87.25 318 ALA A N 1
ATOM 2463 C CA . ALA A 1 318 ? 6.096 2.586 -4.145 1.00 87.25 318 ALA A CA 1
ATOM 2464 C C . ALA A 1 318 ? 5.939 3.987 -4.719 1.00 87.25 318 ALA A C 1
ATOM 2466 O O . ALA A 1 318 ? 6.637 4.380 -5.647 1.00 87.25 318 ALA A O 1
ATOM 2467 N N . TYR A 1 319 ? 5.070 4.780 -4.117 1.00 87.69 319 TYR A N 1
ATOM 2468 C CA . TYR A 1 319 ? 4.995 6.205 -4.365 1.00 87.69 319 TYR A CA 1
ATOM 2469 C C . TYR A 1 319 ? 5.565 6.936 -3.164 1.00 87.69 319 TYR A C 1
ATOM 2471 O O . TYR A 1 319 ? 5.151 6.686 -2.033 1.00 87.69 319 TYR A O 1
ATOM 2479 N N . ALA A 1 320 ? 6.487 7.863 -3.410 1.00 86.62 320 ALA A N 1
ATOM 2480 C CA . ALA A 1 320 ? 7.080 8.726 -2.398 1.00 86.62 320 ALA A CA 1
ATOM 2481 C C . ALA A 1 320 ? 6.895 10.206 -2.771 1.00 86.62 320 ALA A C 1
ATOM 2483 O O . ALA A 1 320 ? 6.870 10.572 -3.949 1.00 86.62 320 ALA A O 1
ATOM 2484 N N . GLY A 1 321 ? 6.786 11.093 -1.782 1.00 84.50 321 GLY A N 1
ATOM 2485 C CA . GLY A 1 321 ? 6.632 12.529 -2.024 1.00 84.50 321 GLY A CA 1
ATOM 2486 C C . GLY A 1 321 ? 7.803 13.137 -2.816 1.00 84.50 321 GLY A C 1
ATOM 2487 O O . GLY A 1 321 ? 8.949 12.696 -2.705 1.00 84.50 321 GLY A O 1
ATOM 2488 N N . MET A 1 322 ? 7.570 14.213 -3.577 1.00 80.56 322 MET A N 1
ATOM 2489 C CA . MET A 1 322 ? 8.614 14.859 -4.404 1.00 80.56 322 MET A CA 1
ATOM 2490 C C . MET A 1 322 ? 9.857 15.322 -3.628 1.00 80.56 322 MET A C 1
ATOM 2492 O O . MET A 1 322 ? 10.932 15.450 -4.210 1.00 80.56 322 MET A O 1
ATOM 2496 N N . LYS A 1 323 ? 9.724 15.601 -2.327 1.00 79.00 323 LYS A N 1
ATOM 2497 C CA . LYS A 1 323 ? 10.833 16.040 -1.463 1.00 79.00 323 LYS A CA 1
ATOM 2498 C C . LYS A 1 323 ? 11.681 14.892 -0.902 1.00 79.00 323 LYS A C 1
ATOM 2500 O O . LYS A 1 323 ? 12.649 15.175 -0.202 1.00 79.00 323 LYS A O 1
ATOM 2505 N N . THR A 1 324 ? 11.340 13.636 -1.197 1.00 77.56 324 THR A N 1
ATOM 2506 C CA . THR A 1 324 ? 12.110 12.457 -0.765 1.00 77.56 324 THR A CA 1
ATOM 2507 C C . THR A 1 324 ? 13.521 12.513 -1.337 1.00 77.56 324 THR A C 1
ATOM 2509 O O . THR A 1 324 ? 13.704 12.566 -2.561 1.00 77.56 324 THR A O 1
ATOM 2512 N N . THR A 1 325 ? 14.527 12.501 -0.462 1.00 73.75 325 THR A N 1
ATOM 2513 C CA . THR A 1 325 ? 15.935 12.569 -0.877 1.00 73.75 325 THR A CA 1
ATOM 2514 C C . THR A 1 325 ? 16.340 11.309 -1.646 1.00 73.75 325 THR A C 1
ATOM 2516 O O . THR A 1 325 ? 15.699 10.268 -1.543 1.00 73.75 325 THR A O 1
ATOM 2519 N N . SER A 1 326 ? 17.390 11.372 -2.472 1.00 70.38 326 SER A N 1
ATOM 2520 C CA . SER A 1 326 ? 17.829 10.188 -3.236 1.00 70.38 326 SER A CA 1
ATOM 2521 C C . SER A 1 326 ? 18.298 9.045 -2.339 1.00 70.38 326 SER A C 1
ATOM 2523 O O . SER A 1 326 ? 18.107 7.889 -2.687 1.00 70.38 326 SER A O 1
ATOM 2525 N N . SER A 1 327 ? 18.859 9.357 -1.173 1.00 71.12 327 SER A N 1
ATOM 2526 C CA . SER A 1 327 ? 19.293 8.351 -0.210 1.00 71.12 327 SER A CA 1
ATOM 2527 C C . SER A 1 327 ? 18.129 7.697 0.544 1.00 71.12 327 SER A C 1
ATOM 2529 O O . SER A 1 327 ? 18.182 6.496 0.793 1.00 71.12 327 SER A O 1
ATOM 2531 N N . GLU A 1 328 ? 17.064 8.446 0.858 1.00 75.56 328 GLU A N 1
ATOM 2532 C CA . GLU A 1 328 ? 15.800 7.874 1.360 1.00 75.56 328 GLU A CA 1
ATOM 2533 C C . GLU A 1 328 ? 15.145 6.976 0.313 1.00 75.56 328 GLU A C 1
ATOM 2535 O O . GLU A 1 328 ? 14.647 5.907 0.639 1.00 75.56 328 GLU A O 1
ATOM 2540 N N . PHE A 1 329 ? 15.184 7.392 -0.950 1.00 75.56 329 PHE A N 1
ATOM 2541 C CA . PHE A 1 329 ? 14.614 6.630 -2.053 1.00 75.56 329 PHE A CA 1
ATOM 2542 C C . PHE A 1 329 ? 15.281 5.260 -2.206 1.00 75.56 329 PHE A C 1
ATOM 2544 O O . PHE A 1 329 ? 14.595 4.247 -2.226 1.00 75.56 329 PHE A O 1
ATOM 2551 N N . THR A 1 330 ? 16.618 5.211 -2.172 1.00 73.56 330 THR A N 1
ATOM 2552 C CA . THR A 1 330 ? 17.360 3.941 -2.166 1.00 73.56 330 THR A CA 1
ATOM 2553 C C . THR A 1 330 ? 17.022 3.077 -0.948 1.00 73.56 330 THR A C 1
ATOM 2555 O O . THR A 1 330 ? 16.963 1.854 -1.062 1.00 73.56 330 THR A O 1
ATOM 2558 N N . ALA A 1 331 ? 16.787 3.687 0.218 1.00 77.69 331 ALA A N 1
ATOM 2559 C CA . ALA A 1 331 ? 16.365 2.955 1.409 1.00 77.69 331 ALA A CA 1
ATOM 2560 C C . ALA A 1 331 ? 14.952 2.367 1.258 1.00 77.69 331 ALA A C 1
ATOM 2562 O O . ALA A 1 331 ? 14.748 1.231 1.666 1.00 77.69 331 ALA A O 1
ATOM 2563 N N . ILE A 1 332 ? 14.011 3.096 0.645 1.00 81.19 332 ILE A N 1
ATOM 2564 C CA . ILE A 1 332 ? 12.663 2.604 0.307 1.00 81.19 332 ILE A CA 1
ATOM 2565 C C . ILE A 1 332 ? 12.771 1.417 -0.652 1.00 81.19 332 ILE A C 1
ATOM 2567 O O . ILE A 1 332 ? 12.247 0.348 -0.352 1.00 81.19 332 ILE A O 1
ATOM 2571 N N . ASP A 1 333 ? 13.508 1.570 -1.751 1.00 76.94 333 ASP A N 1
ATOM 2572 C CA . ASP A 1 333 ? 13.671 0.505 -2.744 1.00 76.94 333 ASP A CA 1
ATOM 2573 C C . ASP A 1 333 ? 14.268 -0.773 -2.132 1.00 76.94 333 ASP A C 1
ATOM 2575 O O . ASP A 1 333 ? 13.813 -1.879 -2.421 1.00 76.94 333 ASP A O 1
ATOM 2579 N N . THR A 1 334 ? 15.256 -0.612 -1.244 1.00 75.56 334 THR A N 1
ATOM 2580 C CA . THR A 1 334 ? 15.902 -1.729 -0.538 1.00 75.56 334 THR A CA 1
ATOM 2581 C C . THR A 1 334 ? 14.970 -2.356 0.502 1.00 75.56 334 THR A C 1
ATOM 2583 O O . THR A 1 334 ? 14.925 -3.576 0.624 1.00 75.56 334 THR A O 1
ATOM 2586 N N . ALA A 1 335 ? 14.231 -1.539 1.261 1.00 81.94 335 ALA A N 1
ATOM 2587 C CA . ALA A 1 335 ? 13.358 -2.007 2.337 1.00 81.94 335 ALA A CA 1
ATOM 2588 C C . ALA A 1 335 ? 12.185 -2.838 1.815 1.00 81.94 335 ALA A C 1
ATOM 2590 O O . ALA A 1 335 ? 11.792 -3.801 2.462 1.00 81.94 335 ALA A O 1
ATOM 2591 N N . PHE A 1 336 ? 11.641 -2.474 0.656 1.00 82.81 336 PHE A N 1
ATOM 2592 C CA . PHE A 1 336 ? 10.487 -3.148 0.060 1.00 82.81 336 PHE A CA 1
ATOM 2593 C C . PHE A 1 336 ? 10.858 -4.142 -1.043 1.00 82.81 336 PHE A C 1
ATOM 2595 O O . PHE A 1 336 ? 9.970 -4.672 -1.701 1.00 82.81 336 PHE A O 1
ATOM 2602 N N . GLY A 1 337 ? 12.153 -4.397 -1.266 1.00 70.94 337 GLY A N 1
ATOM 2603 C CA . GLY A 1 337 ? 12.606 -5.351 -2.282 1.00 70.94 337 GLY A CA 1
ATOM 2604 C C . GLY A 1 337 ? 12.148 -4.998 -3.701 1.00 70.94 337 GLY A C 1
ATOM 2605 O O . GLY A 1 337 ? 12.002 -5.887 -4.539 1.00 70.94 337 GLY A O 1
ATOM 2606 N N . LEU A 1 338 ? 11.905 -3.709 -3.971 1.00 67.81 338 LEU A N 1
ATOM 2607 C CA . LEU A 1 338 ? 11.529 -3.230 -5.306 1.00 67.81 338 LEU A CA 1
ATOM 2608 C C . LEU A 1 338 ? 12.716 -3.359 -6.267 1.00 67.81 338 LEU A C 1
ATOM 2610 O O . LEU A 1 338 ? 12.537 -3.598 -7.455 1.00 67.81 338 LEU A O 1
ATOM 2614 N N . ILE A 1 339 ? 13.934 -3.291 -5.729 1.00 54.72 339 ILE A N 1
ATOM 2615 C CA . ILE A 1 339 ? 15.171 -3.601 -6.441 1.00 54.72 339 ILE A CA 1
ATOM 2616 C C . ILE A 1 339 ? 15.731 -4.920 -5.876 1.00 54.72 339 ILE A C 1
ATOM 2618 O O . ILE A 1 339 ? 15.806 -5.058 -4.650 1.00 54.72 339 ILE A O 1
ATOM 2622 N N . PRO A 1 340 ? 16.135 -5.898 -6.714 1.00 41.53 340 PRO A N 1
ATOM 2623 C CA . PRO A 1 340 ? 16.777 -7.116 -6.225 1.00 41.53 340 PRO A CA 1
ATOM 2624 C C . PRO A 1 340 ? 18.071 -6.787 -5.450 1.00 41.53 340 PRO A C 1
ATOM 2626 O O . PRO A 1 340 ? 18.803 -5.864 -5.822 1.00 41.53 340 PRO A O 1
ATOM 2629 N N . PRO A 1 341 ? 18.375 -7.504 -4.350 1.00 35.75 341 PRO A N 1
ATOM 2630 C CA . PRO A 1 341 ? 19.494 -7.165 -3.478 1.00 35.75 341 PRO A CA 1
ATOM 2631 C C . PRO A 1 341 ? 20.834 -7.249 -4.220 1.00 35.75 341 PRO A C 1
ATOM 2633 O O . PRO A 1 341 ? 21.158 -8.250 -4.856 1.00 35.75 341 PRO A O 1
ATOM 2636 N N . ARG A 1 342 ? 21.652 -6.197 -4.090 1.00 32.09 342 ARG A N 1
ATOM 2637 C CA . ARG A 1 342 ? 23.033 -6.185 -4.589 1.00 32.09 342 ARG A CA 1
ATOM 2638 C C . ARG A 1 342 ? 23.873 -7.174 -3.781 1.00 32.09 342 ARG A C 1
ATOM 2640 O O . ARG A 1 342 ? 24.250 -6.880 -2.646 1.00 32.09 342 ARG A O 1
ATOM 2647 N N . HIS A 1 343 ? 24.184 -8.329 -4.359 1.00 29.62 343 HIS A N 1
ATOM 2648 C CA . HIS A 1 343 ? 25.270 -9.170 -3.864 1.00 29.62 343 HIS A CA 1
ATOM 2649 C C . HIS A 1 343 ? 26.599 -8.475 -4.203 1.00 29.62 343 HIS A C 1
ATOM 2651 O O . HIS A 1 343 ? 26.935 -8.319 -5.375 1.00 29.62 343 HIS A O 1
ATOM 2657 N N . TYR A 1 344 ? 27.287 -7.971 -3.172 1.00 28.86 344 TYR A N 1
ATOM 2658 C CA . TYR A 1 344 ? 28.627 -7.379 -3.274 1.00 28.86 344 TYR A CA 1
ATOM 2659 C C . TYR A 1 344 ? 29.719 -8.437 -3.404 1.00 28.86 344 TYR A C 1
ATOM 2661 O O . TYR A 1 344 ? 29.588 -9.493 -2.740 1.00 28.86 344 TYR A O 1
#

Organism: Tenebrio molitor (NCBI:txid7067)

pLDDT: mean 80.29, std 15.55, range [28.86, 96.94]

Nearest PDB structures (foldseek):
  5m3q-assembly1_A  TM=9.632E-01  e=6.493E-29  Thermochaetoides thermophila DSM 1495
  8pv4-assembly1_CN  TM=9.691E-01  e=1.205E-27  Thermochaetoides thermophila DSM 1495
  4v8p-assembly4_HJ  TM=9.680E-01  e=2.018E-27  Tetrahymena thermophila
  6r87-assembly1_X  TM=9.634E-01  e=2.018E-27  Saccharomyces cerevisiae
  6n8k-assembly1_y  TM=9.598E-01  e=1.906E-27  Saccharomyces cerevisiae S288C

Secondary structure (DSSP, 8-state):
------------------PEEEE-EEEETT-TT--THHHH-GGGSPEEEE-SSEEEEEEEEESSSTT-EEEEEEEEESS-SSSSEEEE-SSEEEEEEEESSTTTT-S-SSS--EEEEE-BTTBS-HHHHEEE-SS-EEEE-SSS-HHHHHHHHHHTTTS-EEEE-BTTBS-HHHH-EE-SSEEEEETT--HHHHHHHHHHS-TTSEEEEE--SSS-HHHHEEE-SSEEEE-TT--HHHHHHHHHHHTSEEEE--BTTBS-HHHHEEE-SS-EEE-TT--HHHHHHHHHHHTS-EEE---SSSS---HHHHEEE-SSEEEEETT--HHHHHHHHHHTTSS-----

Radius of gyration: 23.69 Å; Cα contacts (8 Å, |Δi|>4): 749; chains: 1; bounding box: 104×43×58 Å

InterPro domains:
  IPR002769 Translation initiation factor IF6 [MF_00032] (103-344)
  IPR002769 Translation initiation factor IF6 [PF01912] (117-316)
  IPR002769 Translation initiation factor IF6 [PTHR10784] (115-338)
  IPR002769 Translation initiation factor IF6 [SM00654] (116-318)
  IPR002769 Translation initiation factor IF6 [TIGR00323] (117-338)
  IPR002769 Translation initiation factor IF6 [cd00527] (115-337)

Sequence (344 aa):
MKSSLILVVFATLCGIGFSLECYTCSVAETDPDFDKTCIDHPEELLATDCNKNYCTIIRQEYKDEENIVASMYRGCEDYPMYINKTFEDETYRFYYFSCQEPLCNGGSGKSPKTALRMRFANSDDIGVFMKVTNSYALLGGEEHSEHVCSLIRGDLSEIPVINTSLEGCRVIGRMCVGNKNGLLLPEATYDTELQHIRNELPDSVKVETIQDRLSALGNVIVCNDHVAIVHPDLDKESEEIIADTLQVEVFRHMIANNPLVGSYCVLSNQGGLVCADINNSELENLSSLLQVPLVVSWHHKQGNKTVASGLVVSDHIAYAGMKTTSSEFTAIDTAFGLIPPRHY

Foldseek 3Di:
DDDDDDDDDPPPPPPPQPFAWEQWDKAAPPDPPHDCCVQAPSVVGDTDGHSAQKWKKKWKAFPVDQPHTRMIGTDGHNDDPDDQDWDDDPTIIIGIHIDRHHHLPDHNSQAQLAEDADADPNHLQQLQQKADAPAAIEGFDDPDPPPVLVVVCSNPVVHYYHYAHFLNGRRVSQQWDAYNQEIEGAPSGDPVRVVSCVVRGDPNYHYDHDHDDPGHPLQAWEDELAEIEGQQPDDPVRVVVCCVRSVYHYHHDAFLNHRRDSQAKHDYLAAIEGWQNGDPVRQVVVCVVSVHHYDYQDDPDPPDRGPSRQWYDYLRYIYGYNPQDPVSRVVVCVRSVSDPDDDD

Mean predicted aligned error: 13.94 Å

Solvent-accessible surface area (backbone atoms only — not comparable to full-atom values): 18693 Å² total; per-residue (Å²): 140,82,84,82,82,81,83,81,79,81,78,78,80,73,75,80,72,83,57,32,36,19,32,62,44,74,46,39,69,88,42,95,78,70,60,57,47,67,41,76,43,28,80,82,49,73,68,37,84,29,91,34,62,21,22,26,34,43,39,32,28,39,62,91,44,80,94,43,68,47,32,41,37,29,35,65,35,76,74,65,97,54,72,67,41,75,48,72,66,97,60,36,34,37,39,29,40,58,41,77,49,66,48,62,46,41,59,62,74,74,50,72,48,40,68,41,74,43,67,45,95,95,31,44,48,36,18,30,28,30,43,54,34,82,52,38,29,43,37,29,62,90,84,87,46,70,71,57,54,52,48,52,43,57,61,38,68,90,3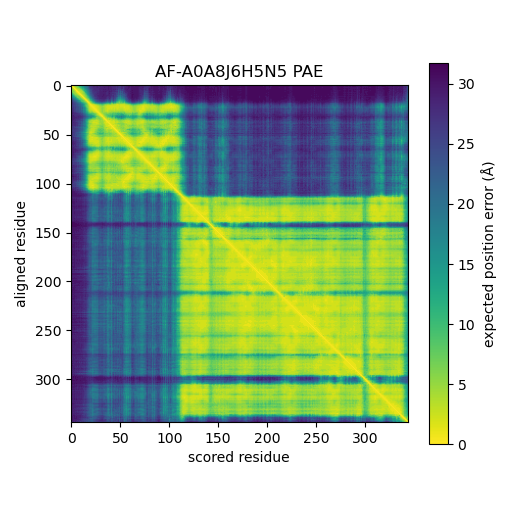6,52,72,43,77,47,52,49,66,87,33,40,50,35,20,33,38,28,43,59,32,54,38,8,39,40,37,45,61,75,45,42,69,70,45,54,51,52,52,60,72,67,46,61,90,75,44,41,78,48,68,45,85,68,90,87,61,48,45,13,29,30,35,35,46,34,64,59,40,29,40,30,29,64,86,59,56,67,69,57,51,50,52,49,29,68,40,40,61,27,52,76,40,71,45,61,54,67,89,34,48,47,31,14,32,30,29,43,50,36,76,57,9,23,41,33,36,64,76,47,50,72,71,57,48,54,52,50,22,64,72,68,75,27,55,63,38,70,41,74,71,68,50,101,84,46,71,42,45,17,33,32,35,41,47,34,72,57,40,31,46,32,16,62,81,62,47,74,69,50,48,52,47,50,28,58,29,38,55,35,44,79,81,84,83,126